Protein AF-A0A920JGI5-F1 (afdb_monomer)

Radius of gyration: 20.73 Å; Cα contacts (8 Å, |Δi|>4): 407; chains: 1; bounding box: 66×37×52 Å

pLDDT: mean 92.02, std 10.04, range [51.28, 98.88]

Mean predicted aligned error: 5.8 Å

Foldseek 3Di:
DVVVVVVVDPPPPFDKKKWKFAPDDPVRVVVVLVVLQDPQWDWDWDDDLRMIMIMIGCVSDDVVNVVVSVVVCCVVRVLTTQDRDPDDLLQSLLVLQVVLVFAEEEEEALLQCVLVVSNVVDPPSCSRDQYYHHQHDPVSLCVLLVDDPDDPQDPQVSQVSSQVSRCVVRVTQKYKYKDAALDPADPYPDDHQKMWMWMDRPPDIDIDIDGFDDHSVSSSSSSSSVNSSVSSSVSVVVD

Structure (mmCIF, N/CA/C/O backbone):
data_AF-A0A920JGI5-F1
#
_entry.id   AF-A0A920JGI5-F1
#
loop_
_atom_site.group_PDB
_atom_site.id
_atom_site.type_symbol
_atom_site.label_atom_id
_atom_site.label_alt_id
_atom_site.label_comp_id
_atom_site.label_asym_id
_atom_site.label_entity_id
_atom_site.label_seq_id
_atom_site.pdbx_PDB_ins_code
_atom_site.Cartn_x
_atom_site.Cartn_y
_atom_site.Cartn_z
_atom_site.occupancy
_atom_site.B_iso_or_equiv
_atom_site.auth_seq_id
_atom_site.auth_comp_id
_atom_site.auth_asym_id
_atom_site.auth_atom_id
_atom_site.pdbx_PDB_model_num
ATOM 1 N N . MET A 1 1 ? -41.591 -1.237 0.413 1.00 51.69 1 MET A N 1
ATOM 2 C CA . MET A 1 1 ? -41.032 -2.375 1.178 1.00 51.69 1 MET A CA 1
ATOM 3 C C . MET A 1 1 ? -40.331 -1.914 2.458 1.00 51.69 1 MET A C 1
ATOM 5 O O . MET A 1 1 ? -40.732 -2.358 3.521 1.00 51.69 1 MET A O 1
ATOM 9 N N . ILE A 1 2 ? -39.397 -0.952 2.394 1.00 53.19 2 ILE A N 1
ATOM 10 C CA . ILE A 1 2 ? -38.735 -0.359 3.582 1.00 53.19 2 ILE A CA 1
ATOM 11 C C . ILE A 1 2 ? -39.724 0.221 4.631 1.00 53.19 2 ILE A C 1
ATOM 13 O O . ILE A 1 2 ? -39.544 -0.065 5.810 1.00 53.19 2 ILE A O 1
ATOM 17 N N . PRO A 1 3 ? -40.824 0.914 4.257 1.00 55.66 3 PRO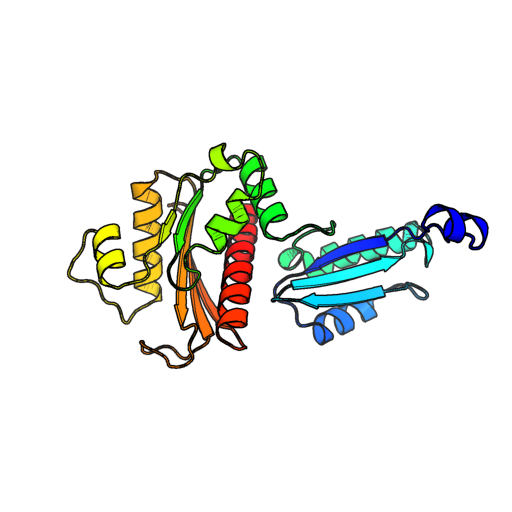 A N 1
ATOM 18 C CA . PRO A 1 3 ? -41.777 1.464 5.238 1.00 55.66 3 PRO A CA 1
ATOM 19 C C . PRO A 1 3 ? -42.663 0.425 5.951 1.00 55.66 3 PRO A C 1
ATOM 21 O O . PRO A 1 3 ? -43.319 0.746 6.936 1.00 55.66 3 PRO A O 1
ATOM 24 N N . PHE A 1 4 ? -42.739 -0.806 5.430 1.00 58.72 4 PHE A N 1
ATOM 25 C CA . PHE A 1 4 ? -43.550 -1.884 6.012 1.00 58.72 4 PHE A CA 1
ATOM 26 C C . PHE A 1 4 ? -42.793 -2.605 7.135 1.00 58.72 4 PHE A C 1
ATOM 28 O O . PHE A 1 4 ? -43.381 -2.968 8.147 1.00 58.72 4 PHE A O 1
ATOM 35 N N . LEU A 1 5 ? -41.472 -2.750 6.981 1.00 54.25 5 LEU A N 1
ATOM 36 C CA . LEU A 1 5 ? -40.604 -3.400 7.965 1.00 54.25 5 LEU A CA 1
ATOM 37 C C . LEU A 1 5 ? -40.384 -2.531 9.212 1.00 54.25 5 LEU A C 1
ATOM 39 O O . LEU A 1 5 ? -40.356 -3.062 10.314 1.00 54.25 5 LEU A O 1
ATOM 43 N N . SER A 1 6 ? -40.328 -1.203 9.067 1.00 56.09 6 SER A N 1
ATOM 44 C CA . SER A 1 6 ? -40.165 -0.271 10.196 1.00 56.09 6 SER A CA 1
ATOM 45 C C . SER A 1 6 ? -41.384 -0.172 11.119 1.00 56.09 6 SER A C 1
ATOM 47 O O . SER A 1 6 ? -41.271 0.372 12.209 1.00 56.09 6 SER A O 1
ATOM 49 N N . LYS A 1 7 ? -42.562 -0.634 10.676 1.00 51.78 7 LYS A N 1
ATOM 50 C CA . LYS A 1 7 ? -43.805 -0.607 11.468 1.00 51.78 7 LYS A CA 1
ATOM 51 C C . LYS A 1 7 ? -44.020 -1.861 12.316 1.00 51.78 7 LYS A C 1
ATOM 53 O O . LYS A 1 7 ? -44.797 -1.802 13.259 1.00 51.78 7 LYS A O 1
ATOM 58 N N . ASN A 1 8 ? -43.362 -2.967 11.964 1.00 55.31 8 ASN A N 1
ATOM 59 C CA . ASN A 1 8 ? -43.588 -4.284 12.567 1.00 55.31 8 ASN A CA 1
ATOM 60 C C . ASN A 1 8 ? -42.366 -4.827 13.326 1.00 55.31 8 ASN A C 1
ATOM 62 O O . ASN A 1 8 ? -42.456 -5.897 13.917 1.00 55.31 8 ASN A O 1
ATOM 66 N N . TYR A 1 9 ? -41.244 -4.107 13.305 1.00 56.69 9 TYR A N 1
ATOM 67 C CA . TYR A 1 9 ? -40.037 -4.428 14.058 1.00 56.69 9 TYR A CA 1
ATOM 68 C C . TYR A 1 9 ? -39.550 -3.159 14.758 1.00 56.69 9 TYR A C 1
ATOM 70 O O . TYR A 1 9 ? -39.259 -2.164 14.088 1.00 56.69 9 TYR A O 1
ATOM 78 N N . GLU A 1 10 ? -39.454 -3.190 16.090 1.00 51.72 10 GLU A N 1
ATOM 79 C CA . GLU A 1 10 ? -38.608 -2.242 16.814 1.00 51.72 10 GLU A CA 1
ATOM 80 C C . GLU A 1 10 ? -37.185 -2.476 16.321 1.00 51.72 10 GLU A C 1
ATOM 82 O O . GLU A 1 10 ? -36.592 -3.532 16.529 1.00 51.72 10 GLU A O 1
ATOM 87 N N . LYS A 1 11 ? -36.666 -1.521 15.554 1.00 51.28 11 LYS A N 1
ATOM 88 C CA . LYS A 1 11 ? -35.277 -1.558 15.136 1.00 51.28 11 LYS A CA 1
ATOM 89 C C . LYS A 1 11 ? -34.471 -1.246 16.393 1.00 51.28 11 LYS A C 1
ATOM 91 O O . LYS A 1 11 ? -34.392 -0.078 16.771 1.00 51.28 11 LYS A O 1
ATOM 96 N N . GLU A 1 12 ? -33.940 -2.271 17.058 1.00 57.19 12 GLU A N 1
ATOM 97 C CA . GLU A 1 12 ? -32.883 -2.069 18.049 1.00 57.19 12 GLU A CA 1
ATOM 98 C C . GLU A 1 12 ? -31.841 -1.159 17.400 1.00 57.19 12 GLU A C 1
ATOM 100 O O . GLU A 1 12 ? -31.383 -1.397 16.277 1.00 57.19 12 GLU A O 1
ATOM 105 N N . ASN A 1 13 ? -31.590 -0.021 18.038 1.00 60.22 13 ASN A N 1
ATOM 106 C CA . ASN A 1 13 ? -30.827 1.067 17.454 1.00 60.22 13 ASN A CA 1
ATOM 107 C C . ASN A 1 13 ? -29.332 0.736 17.591 1.00 60.22 13 ASN A C 1
ATOM 109 O O . ASN A 1 13 ? -28.637 1.354 18.385 1.00 60.22 13 ASN A O 1
ATOM 113 N N . THR A 1 14 ? -28.869 -0.302 16.888 1.00 66.81 14 THR A N 1
ATOM 114 C CA . THR A 1 14 ? -27.490 -0.818 16.938 1.00 66.81 14 THR A CA 1
ATOM 115 C C . THR A 1 14 ? -26.486 0.285 16.590 1.00 66.81 14 THR A C 1
ATOM 117 O O . THR A 1 14 ? -26.533 0.814 15.473 1.00 66.81 14 THR A O 1
ATOM 120 N N . ASP A 1 15 ? -25.591 0.613 17.527 1.00 84.94 15 ASP A N 1
ATOM 121 C CA . ASP A 1 15 ? -24.501 1.585 17.369 1.00 84.94 15 ASP A CA 1
ATOM 122 C C . ASP A 1 15 ? -23.202 0.818 17.094 1.00 84.94 15 ASP A C 1
ATOM 124 O O . ASP A 1 15 ? -22.496 0.392 18.006 1.00 84.94 15 ASP A O 1
ATOM 128 N N . TYR A 1 16 ? -22.915 0.563 15.816 1.00 91.62 16 TYR A N 1
ATOM 129 C CA . TYR A 1 16 ? -21.743 -0.219 15.430 1.00 91.62 16 TYR A CA 1
ATOM 130 C C . TYR A 1 16 ? -20.481 0.634 15.339 1.00 91.62 16 TYR A C 1
ATOM 132 O O . TYR A 1 16 ? -20.416 1.586 14.560 1.00 91.62 16 TYR A O 1
ATOM 140 N N . GLN A 1 17 ? -19.433 0.181 16.019 1.00 93.94 17 GLN A N 1
ATOM 141 C CA . GLN A 1 17 ? -18.072 0.675 15.858 1.00 93.94 17 GLN A CA 1
ATOM 142 C C . GLN A 1 17 ? -17.265 -0.268 14.967 1.00 93.94 17 GLN A C 1
ATOM 144 O O . GLN A 1 17 ? -17.415 -1.492 15.028 1.00 93.94 17 GLN A O 1
ATOM 149 N N . PHE A 1 18 ? -16.385 0.306 14.148 1.00 94.69 18 PHE A N 1
ATOM 150 C CA . PHE A 1 18 ? -15.479 -0.443 13.284 1.00 94.69 18 PHE A CA 1
ATOM 151 C C . PHE A 1 18 ? -14.024 -0.166 13.648 1.00 94.69 18 PHE A C 1
ATOM 153 O O . PHE A 1 18 ? -13.676 0.945 14.039 1.00 94.69 18 PHE A O 1
ATOM 160 N N . VAL A 1 19 ? -13.171 -1.173 13.485 1.00 95.06 19 VAL A N 1
ATOM 161 C CA . VAL A 1 19 ? -11.716 -1.011 13.471 1.00 95.06 19 VAL A CA 1
ATOM 162 C C . VAL A 1 19 ? -11.167 -1.842 12.321 1.00 95.06 19 VAL A C 1
ATOM 164 O O . VAL A 1 19 ? -11.481 -3.025 12.176 1.00 95.06 19 VAL A O 1
ATOM 167 N N . MET A 1 20 ? -10.392 -1.209 11.454 1.00 93.44 20 MET A N 1
ATOM 168 C CA . MET A 1 20 ? -9.785 -1.839 10.292 1.00 93.44 20 MET A CA 1
ATOM 169 C C . MET A 1 20 ? -8.317 -2.106 10.579 1.00 93.44 20 MET A C 1
ATOM 171 O O . MET A 1 20 ? -7.577 -1.177 10.890 1.00 93.44 20 MET A O 1
ATOM 175 N N . PHE A 1 21 ? -7.908 -3.358 10.418 1.00 91.94 21 PHE A N 1
ATOM 176 C CA . PHE A 1 21 ? -6.542 -3.819 10.619 1.00 91.94 21 PHE A CA 1
ATOM 177 C C . PHE A 1 21 ? -5.927 -4.261 9.299 1.00 91.94 21 PHE A C 1
ATOM 179 O O . PHE A 1 21 ? -6.610 -4.818 8.428 1.00 91.94 21 PHE A O 1
ATOM 186 N N . PHE A 1 22 ? -4.622 -4.065 9.180 1.00 85.31 22 PHE A N 1
ATOM 187 C CA . PHE A 1 22 ? -3.813 -4.621 8.107 1.00 85.31 22 PHE A CA 1
ATOM 188 C C . PHE A 1 22 ? -2.739 -5.554 8.687 1.00 85.31 22 PHE A C 1
ATOM 190 O O . PHE A 1 22 ? -2.423 -5.481 9.866 1.00 85.31 22 PHE A O 1
ATOM 197 N N . ASN A 1 23 ? -2.187 -6.453 7.866 1.00 73.56 23 ASN A N 1
ATOM 198 C CA . ASN A 1 23 ? -1.085 -7.359 8.235 1.00 73.56 23 ASN A CA 1
ATOM 199 C C . ASN A 1 23 ? -1.388 -8.371 9.361 1.00 73.56 23 ASN A C 1
ATOM 201 O O . ASN A 1 23 ? -0.476 -9.005 9.881 1.00 73.56 23 ASN A O 1
ATOM 205 N N . GLN A 1 24 ? -2.660 -8.561 9.707 1.00 76.75 24 GLN A N 1
ATOM 206 C CA . GLN A 1 24 ? -3.087 -9.490 10.748 1.00 76.75 24 GLN A CA 1
ATOM 207 C C . GLN A 1 24 ? -3.758 -10.729 10.148 1.00 76.75 24 GLN A C 1
ATOM 209 O O . GLN A 1 24 ? -4.468 -10.648 9.143 1.00 76.75 24 GLN A O 1
ATOM 214 N N . ALA A 1 25 ? -3.532 -11.888 10.768 1.00 82.69 25 ALA A N 1
ATOM 215 C CA . ALA A 1 25 ? -4.322 -13.089 10.513 1.00 82.69 25 ALA A CA 1
ATOM 216 C C . ALA A 1 25 ? -5.544 -13.079 11.434 1.00 82.69 25 ALA A C 1
ATOM 218 O O . ALA A 1 25 ? -5.412 -12.773 12.616 1.00 82.69 25 ALA A O 1
ATOM 219 N N . GLU A 1 26 ? -6.721 -13.439 10.916 1.00 85.00 26 GLU A N 1
ATOM 220 C CA . GLU A 1 26 ? -7.981 -13.337 11.667 1.00 85.00 26 GLU A CA 1
ATOM 221 C C . GLU A 1 26 ? -7.930 -14.102 12.990 1.00 85.00 26 GLU A C 1
ATOM 223 O O . GLU A 1 26 ? -8.277 -13.553 14.031 1.00 85.00 26 GLU A O 1
ATOM 228 N N . SER A 1 27 ? -7.410 -15.331 12.969 1.00 88.25 27 SER A N 1
ATOM 229 C CA . SER A 1 27 ? -7.264 -16.156 14.169 1.00 88.25 27 SER A CA 1
ATOM 230 C C . SER A 1 27 ? -6.336 -15.533 15.211 1.00 88.25 27 SER A C 1
ATOM 232 O O . SER A 1 27 ? -6.614 -15.619 16.403 1.00 88.25 27 SER A O 1
ATOM 234 N N . SER A 1 28 ? -5.238 -14.913 14.773 1.00 89.06 28 SER A N 1
ATOM 235 C CA . SER A 1 28 ? -4.270 -14.279 15.671 1.00 89.06 28 SER A CA 1
ATOM 236 C C . SER A 1 28 ? -4.844 -13.000 16.274 1.00 89.06 28 SER A C 1
ATOM 238 O O . SER A 1 28 ? -4.760 -12.806 17.482 1.00 89.06 28 SER A O 1
ATOM 240 N N . LEU A 1 29 ? -5.490 -12.171 15.448 1.00 92.31 29 LEU A N 1
ATOM 241 C CA . LEU A 1 29 ? -6.163 -10.954 15.895 1.00 92.31 29 LEU A CA 1
ATOM 242 C C . LEU A 1 29 ? -7.258 -11.273 16.917 1.00 92.31 29 LEU A C 1
ATOM 244 O O . LEU A 1 29 ? -7.307 -10.650 17.973 1.00 92.31 29 LEU A O 1
ATOM 248 N N . ALA A 1 30 ? -8.106 -12.262 16.623 1.00 92.94 30 ALA A N 1
ATOM 249 C CA . ALA A 1 30 ? -9.175 -12.676 17.524 1.00 92.94 30 ALA A CA 1
ATOM 250 C C . ALA A 1 30 ? -8.622 -13.172 18.867 1.00 92.94 30 ALA A C 1
ATOM 252 O O . ALA A 1 30 ? -9.080 -12.721 19.914 1.00 92.94 30 ALA A O 1
ATOM 253 N N . ALA A 1 31 ? -7.587 -14.020 18.843 1.00 93.31 31 ALA A N 1
ATOM 254 C CA . ALA A 1 31 ? -6.964 -14.544 20.056 1.00 93.31 31 ALA A CA 1
ATOM 255 C C . ALA A 1 31 ? -6.346 -13.448 20.941 1.00 93.31 31 ALA A C 1
ATOM 257 O O . ALA A 1 31 ? -6.405 -13.545 22.166 1.00 93.31 31 ALA A O 1
ATOM 258 N N . GLU A 1 32 ? -5.751 -12.411 20.346 1.00 94.69 32 GLU A N 1
ATOM 259 C CA . GLU A 1 32 ? -5.216 -11.274 21.100 1.00 94.69 32 GLU A CA 1
ATOM 260 C C . GLU A 1 32 ? -6.329 -10.392 21.676 1.00 94.69 32 GLU A C 1
ATOM 262 O O . GLU A 1 32 ? -6.268 -10.007 22.843 1.00 94.69 32 GLU A O 1
ATOM 267 N N . ILE A 1 33 ? -7.380 -10.124 20.898 1.00 95.12 33 ILE A N 1
ATOM 268 C CA . ILE A 1 33 ? -8.518 -9.309 21.339 1.00 95.12 33 ILE A CA 1
ATOM 269 C C . ILE A 1 33 ? -9.306 -9.986 22.461 1.00 95.12 33 ILE A C 1
ATOM 271 O O . ILE A 1 33 ? -9.710 -9.320 23.417 1.00 95.12 33 ILE A O 1
ATOM 275 N N . ASP A 1 34 ? -9.466 -11.307 22.410 1.00 94.75 34 ASP A N 1
ATOM 276 C CA . ASP A 1 34 ? -10.166 -12.077 23.442 1.00 94.75 34 ASP A CA 1
ATOM 277 C C . ASP A 1 34 ? -9.518 -11.947 24.833 1.00 94.75 34 ASP A C 1
ATOM 279 O O . ASP A 1 34 ? -10.201 -12.113 25.843 1.00 94.75 34 ASP A O 1
ATOM 283 N N . LYS A 1 35 ? -8.232 -11.573 24.925 1.00 95.69 35 LYS A N 1
ATOM 284 C CA . LYS A 1 35 ? -7.546 -11.349 26.214 1.00 95.69 35 LYS A CA 1
ATOM 285 C C . LYS A 1 35 ? -8.091 -10.154 26.992 1.00 95.69 35 LYS A C 1
ATOM 287 O O . LYS A 1 35 ? -7.910 -10.087 28.208 1.00 95.69 35 LYS A O 1
ATOM 292 N N . PHE A 1 36 ? -8.691 -9.183 26.309 1.00 95.31 36 PHE A N 1
ATOM 293 C CA . PHE A 1 36 ? -9.137 -7.935 26.929 1.00 95.31 36 PHE A CA 1
ATOM 294 C C . PHE A 1 36 ? -10.532 -7.477 26.493 1.00 95.31 36 PHE A C 1
ATOM 296 O O . PHE A 1 36 ? -10.997 -6.435 26.968 1.00 95.31 36 PHE A O 1
ATOM 303 N N . LYS A 1 37 ? -11.201 -8.244 25.628 1.00 94.62 37 LYS A N 1
ATOM 304 C CA . LYS A 1 37 ? -12.594 -8.041 25.240 1.00 94.62 37 LYS A CA 1
ATOM 305 C C . LYS A 1 37 ? -13.513 -8.073 26.477 1.00 94.62 37 LYS A C 1
ATOM 307 O O . LYS A 1 37 ? -13.449 -9.030 27.249 1.00 94.62 37 LYS A O 1
ATOM 312 N N . PRO A 1 38 ? -14.389 -7.069 26.670 1.00 94.75 38 PRO A N 1
ATOM 313 C CA . PRO A 1 38 ? -15.360 -7.090 27.756 1.00 94.75 38 PRO A CA 1
ATOM 314 C C . PRO A 1 38 ? -16.405 -8.199 27.566 1.00 94.75 38 PRO A C 1
ATOM 316 O O . PRO A 1 38 ? -16.822 -8.514 26.448 1.00 94.75 38 PRO A O 1
ATOM 319 N N . GLU A 1 39 ? -16.837 -8.793 28.680 1.00 93.81 39 GLU A N 1
ATOM 320 C CA . GLU A 1 39 ? -17.897 -9.802 28.689 1.00 93.81 39 GLU A CA 1
ATOM 321 C C . GLU A 1 39 ? -19.208 -9.200 28.159 1.00 93.81 39 GLU A C 1
ATOM 323 O O . GLU A 1 39 ? -19.561 -8.072 28.494 1.00 93.81 39 GLU A O 1
ATOM 328 N N . GLY A 1 40 ? -19.910 -9.943 27.300 1.00 91.31 40 GLY A N 1
ATOM 329 C CA . GLY A 1 40 ? -21.142 -9.479 26.655 1.00 91.31 40 GLY A CA 1
ATOM 330 C C . GLY A 1 40 ? -20.946 -8.686 25.357 1.00 91.31 40 GLY A C 1
ATOM 331 O O . GLY A 1 40 ? -21.920 -8.520 24.630 1.00 91.31 40 GLY A O 1
ATOM 332 N N . LEU A 1 41 ? -19.717 -8.275 25.007 1.00 93.44 41 LEU A N 1
ATOM 333 C CA . LEU A 1 41 ? -19.477 -7.520 23.772 1.00 93.44 41 LEU A CA 1
ATOM 334 C C . LEU A 1 41 ? -19.730 -8.367 22.518 1.00 93.44 41 LEU A C 1
ATOM 336 O O . LEU A 1 41 ? -19.016 -9.347 22.277 1.00 93.44 41 LEU A O 1
ATOM 340 N N . ASP A 1 42 ? -20.680 -7.960 21.679 1.00 92.69 42 ASP A N 1
ATOM 341 C CA . ASP A 1 42 ? -20.917 -8.595 20.378 1.00 92.69 42 ASP A CA 1
ATOM 342 C C . ASP A 1 42 ? -19.897 -8.094 19.347 1.00 92.69 42 ASP A C 1
ATOM 344 O O . ASP A 1 42 ? -19.801 -6.893 19.091 1.00 92.69 42 ASP A O 1
ATOM 348 N N . ILE A 1 43 ? -19.119 -9.013 18.769 1.00 94.31 43 ILE A N 1
ATOM 349 C CA . ILE A 1 43 ? -18.004 -8.724 17.859 1.00 94.31 43 ILE A CA 1
ATOM 350 C C . ILE A 1 43 ? -18.048 -9.646 16.641 1.00 94.31 43 ILE A C 1
ATOM 352 O O . ILE A 1 43 ? -18.322 -10.840 16.748 1.00 94.31 43 ILE A O 1
ATOM 356 N N . ALA A 1 44 ? -17.709 -9.101 15.477 1.00 93.69 44 ALA A N 1
ATOM 357 C CA . ALA A 1 44 ? -17.545 -9.849 14.242 1.00 93.69 44 ALA A CA 1
ATOM 358 C C . ALA A 1 44 ? -16.261 -9.433 13.521 1.00 93.69 44 ALA A C 1
ATOM 360 O O . ALA A 1 44 ? -15.928 -8.246 13.456 1.00 93.69 44 ALA A O 1
ATOM 361 N N . TYR A 1 45 ? -15.589 -10.412 12.919 1.00 94.00 45 TYR A N 1
ATOM 362 C CA . TYR A 1 45 ? -14.418 -10.212 12.074 1.00 94.00 45 TYR A CA 1
ATOM 363 C C . TYR A 1 45 ? -14.788 -10.479 10.619 1.00 94.00 45 TYR A C 1
ATOM 365 O O . TYR A 1 45 ? -15.424 -11.480 10.295 1.00 94.00 45 TYR A O 1
ATOM 373 N N . LEU A 1 46 ? -14.414 -9.561 9.733 1.00 90.69 46 LEU A N 1
ATOM 374 C CA . LEU A 1 46 ? -14.603 -9.702 8.295 1.00 90.69 46 LEU A CA 1
ATOM 375 C C . LEU A 1 46 ? -13.252 -9.553 7.601 1.00 90.69 46 LEU A C 1
ATOM 377 O O . LEU A 1 46 ? -12.799 -8.434 7.341 1.00 90.69 46 LEU A O 1
ATOM 381 N N . ALA A 1 47 ? -12.614 -10.682 7.301 1.00 87.62 47 ALA A N 1
ATOM 382 C CA . ALA A 1 47 ? -11.394 -10.718 6.511 1.00 87.62 47 ALA A CA 1
ATOM 383 C C . ALA A 1 47 ? -11.713 -10.618 5.013 1.00 87.62 47 ALA A C 1
ATOM 385 O O . ALA A 1 47 ? -12.505 -11.380 4.458 1.00 87.62 47 ALA A O 1
ATOM 386 N N . SER A 1 48 ? -11.077 -9.673 4.330 1.00 83.88 48 SER A N 1
ATOM 387 C CA . SER A 1 48 ? -11.193 -9.525 2.885 1.00 83.88 48 SER A CA 1
ATOM 388 C C . SER A 1 48 ? -9.940 -8.869 2.328 1.00 83.88 48 SER A C 1
ATOM 390 O O . SER A 1 48 ? -9.578 -7.766 2.730 1.00 83.88 48 SER A O 1
ATOM 392 N N . LYS A 1 49 ? -9.320 -9.513 1.331 1.00 78.75 49 LYS A N 1
ATOM 393 C CA . LYS A 1 49 ? -8.297 -8.895 0.465 1.00 78.75 49 LYS A CA 1
ATOM 394 C C . LYS A 1 49 ? -7.098 -8.312 1.235 1.00 78.75 49 LYS A C 1
ATOM 396 O O . LYS A 1 49 ? -6.557 -7.277 0.859 1.00 78.75 49 LYS A O 1
ATOM 401 N N . GLY A 1 50 ? -6.689 -8.983 2.314 1.00 79.81 50 GLY A N 1
ATOM 402 C CA . GLY A 1 50 ? -5.562 -8.571 3.163 1.00 79.81 50 GLY A CA 1
ATOM 403 C C . GLY A 1 50 ? -5.909 -7.580 4.280 1.00 79.81 50 GLY A C 1
ATOM 404 O O . GLY A 1 50 ? -5.012 -7.155 4.996 1.00 79.81 50 GLY A O 1
ATOM 405 N N . ILE A 1 51 ? -7.187 -7.230 4.444 1.00 86.56 51 ILE A N 1
ATOM 406 C CA . ILE A 1 51 ? -7.683 -6.340 5.501 1.00 86.56 51 ILE A CA 1
ATOM 407 C C . ILE A 1 51 ? -8.635 -7.134 6.388 1.00 86.56 51 ILE A C 1
ATOM 409 O O . ILE A 1 51 ? -9.463 -7.894 5.876 1.00 86.56 51 ILE A O 1
ATOM 413 N N . ILE A 1 52 ? -8.566 -6.921 7.698 1.00 91.94 52 ILE A N 1
ATOM 414 C CA . ILE A 1 52 ? -9.566 -7.431 8.635 1.00 91.94 52 ILE A CA 1
ATOM 415 C C . ILE A 1 52 ? -10.370 -6.258 9.165 1.00 91.94 52 ILE A C 1
ATOM 417 O O . ILE A 1 52 ? -9.817 -5.301 9.700 1.00 91.94 52 ILE A O 1
ATOM 421 N N . LYS A 1 53 ? -11.690 -6.332 9.020 1.00 93.12 53 LYS A N 1
ATOM 422 C CA . LYS A 1 53 ? -12.611 -5.370 9.620 1.00 93.12 53 LYS A CA 1
ATOM 423 C C . LYS A 1 53 ? -13.240 -5.994 10.849 1.00 93.12 53 LYS A C 1
ATOM 425 O O . LYS A 1 53 ? -14.033 -6.926 10.729 1.00 93.12 53 LYS A O 1
ATOM 430 N N . LEU A 1 54 ? -12.885 -5.468 12.007 1.00 95.06 54 LEU A N 1
ATOM 431 C CA . LEU A 1 54 ? -13.568 -5.732 13.257 1.00 95.06 54 LEU A CA 1
ATOM 432 C C . LEU A 1 54 ? -14.782 -4.813 13.335 1.00 95.06 54 LEU A C 1
ATOM 434 O O . LEU A 1 54 ? -14.667 -3.607 13.112 1.00 95.06 54 LEU A O 1
ATOM 438 N N . ARG A 1 55 ? -15.940 -5.382 13.647 1.00 95.00 55 ARG A N 1
ATOM 439 C CA . ARG A 1 55 ? -17.160 -4.647 13.980 1.00 95.00 55 ARG A CA 1
ATOM 440 C C . ARG A 1 55 ? -17.627 -5.085 15.358 1.00 95.00 55 ARG A C 1
ATOM 442 O O . ARG A 1 55 ? -17.736 -6.288 15.574 1.00 95.00 55 ARG A O 1
ATOM 449 N N . PHE A 1 56 ? -17.976 -4.148 16.230 1.00 94.12 56 PHE A N 1
ATOM 450 C CA . PHE A 1 56 ? -18.651 -4.466 17.488 1.00 94.12 56 PHE A CA 1
ATOM 451 C C . PHE A 1 56 ? -19.844 -3.545 17.745 1.00 94.12 56 PHE A C 1
ATOM 453 O O . PHE A 1 56 ? -19.870 -2.418 17.247 1.00 94.12 56 PHE A O 1
ATOM 460 N N . ASP A 1 57 ? -20.851 -4.040 18.467 1.00 93.75 57 ASP A N 1
ATOM 461 C CA . ASP A 1 57 ? -22.012 -3.241 18.882 1.00 93.75 57 ASP A CA 1
ATOM 462 C C . ASP A 1 57 ? -21.710 -2.531 20.202 1.00 93.75 57 ASP A C 1
ATOM 464 O O . ASP A 1 57 ? -21.557 -3.177 21.241 1.00 93.75 57 ASP A O 1
ATOM 468 N N . LYS A 1 58 ? -21.644 -1.200 20.188 1.00 90.81 58 LYS A N 1
ATOM 469 C CA . LYS A 1 58 ? -21.391 -0.408 21.394 1.00 90.81 58 LYS A CA 1
ATOM 470 C C . LYS A 1 58 ? -22.507 -0.541 22.427 1.00 90.81 58 LYS A C 1
ATOM 472 O O . LYS A 1 58 ? -22.227 -0.395 23.609 1.00 90.81 58 LYS A O 1
ATOM 477 N N . ASN A 1 59 ? -23.733 -0.873 22.015 1.00 90.19 59 ASN A N 1
ATOM 478 C CA . ASN A 1 59 ? -24.855 -1.065 22.939 1.00 90.19 59 ASN A CA 1
ATOM 479 C C . ASN A 1 59 ? -24.800 -2.402 23.693 1.00 90.19 59 ASN A C 1
ATOM 481 O O . ASN A 1 59 ? -25.572 -2.602 24.629 1.00 90.19 59 ASN A O 1
ATOM 485 N N . SER A 1 60 ? -23.923 -3.327 23.284 1.00 91.31 60 SER A N 1
ATOM 486 C CA . SER A 1 60 ? -23.785 -4.631 23.947 1.00 91.31 60 SER A CA 1
ATOM 487 C C . SER A 1 60 ? -23.067 -4.550 25.302 1.00 91.31 60 SER A C 1
ATOM 489 O O . SER A 1 60 ? -23.110 -5.498 26.084 1.00 91.31 60 SER A O 1
ATOM 491 N N . VAL A 1 61 ? -22.441 -3.408 25.603 1.00 92.75 61 VAL A N 1
ATOM 492 C CA . VAL A 1 61 ? -21.721 -3.115 26.852 1.00 92.75 61 VAL A CA 1
ATOM 493 C C . VAL A 1 61 ? -21.974 -1.665 27.286 1.00 92.75 61 VAL A C 1
ATOM 495 O O . VAL A 1 61 ? -22.639 -0.906 26.584 1.00 92.75 61 VAL A O 1
ATOM 498 N N . SER A 1 62 ? -21.469 -1.250 28.454 1.00 93.31 62 SER A N 1
ATOM 499 C CA . SER A 1 62 ? -21.529 0.167 28.841 1.00 93.31 62 SER A CA 1
ATOM 500 C C . SER A 1 62 ? -20.596 1.035 27.980 1.00 93.31 62 SER A C 1
ATOM 502 O O . SER A 1 62 ? -19.589 0.551 27.458 1.00 93.31 62 SER A O 1
ATOM 504 N N . ASN A 1 63 ? -20.882 2.339 27.877 1.00 91.31 63 ASN A N 1
ATOM 505 C CA . ASN A 1 63 ? -20.018 3.282 27.150 1.00 91.31 63 ASN A CA 1
ATOM 506 C C . ASN A 1 63 ? -18.572 3.259 27.669 1.00 91.31 63 ASN A C 1
ATOM 508 O O . ASN A 1 63 ? -17.645 3.152 26.874 1.00 91.31 63 ASN A O 1
ATOM 512 N N . ASP A 1 64 ? -18.384 3.246 28.993 1.00 93.81 64 ASP A N 1
ATOM 513 C CA . ASP A 1 64 ? -17.052 3.179 29.605 1.00 93.81 64 ASP A CA 1
ATOM 514 C C . ASP A 1 64 ? -16.299 1.903 29.188 1.00 93.81 64 ASP A C 1
ATOM 516 O O . ASP A 1 64 ? -15.108 1.947 28.886 1.00 93.81 64 ASP A O 1
ATOM 520 N N . GLN A 1 65 ? -16.988 0.755 29.119 1.00 94.56 65 GLN A N 1
ATOM 521 C CA . GLN A 1 65 ? -16.388 -0.504 28.662 1.00 94.56 65 GLN A CA 1
ATOM 522 C C . GLN A 1 65 ? -16.017 -0.458 27.176 1.00 94.56 65 GLN A C 1
ATOM 524 O O . GLN A 1 65 ? -14.952 -0.953 26.803 1.00 94.56 65 GLN A O 1
ATOM 529 N N . SER A 1 66 ? -16.869 0.139 26.339 1.00 93.25 66 SER A N 1
ATOM 530 C CA . SER A 1 66 ? -16.593 0.357 24.914 1.00 93.25 66 SER A CA 1
ATOM 531 C C . SER A 1 66 ? -15.358 1.244 24.712 1.00 93.25 66 SER A C 1
ATOM 533 O O . SER A 1 66 ? -14.471 0.899 23.930 1.00 93.25 66 SER A O 1
ATOM 535 N N . ASP A 1 67 ? -15.267 2.358 25.436 1.00 93.69 67 ASP A N 1
ATOM 536 C CA . ASP A 1 67 ? -14.164 3.313 25.303 1.00 93.69 67 ASP A CA 1
ATOM 537 C C . ASP A 1 67 ? -12.842 2.711 25.799 1.00 93.69 67 ASP A C 1
ATOM 539 O O . ASP A 1 67 ? -11.820 2.799 25.114 1.00 93.69 67 ASP A O 1
ATOM 543 N N . MET A 1 68 ? -12.866 1.993 26.928 1.00 95.31 68 MET A N 1
ATOM 544 C CA . MET A 1 68 ? -11.704 1.237 27.413 1.00 95.31 68 MET A CA 1
ATOM 545 C C . MET A 1 68 ? -11.263 0.150 26.427 1.00 95.31 68 MET A C 1
ATOM 547 O O . MET A 1 68 ? -10.067 -0.107 26.281 1.00 95.31 68 MET A O 1
ATOM 551 N N . PHE A 1 69 ? -12.208 -0.511 25.755 1.00 96.06 69 PHE A N 1
ATOM 552 C CA . PHE A 1 69 ? -11.896 -1.525 24.751 1.00 96.06 69 PHE A CA 1
ATOM 553 C C . PHE A 1 69 ? -11.205 -0.913 23.527 1.00 96.06 69 PHE A C 1
ATOM 555 O O . PHE A 1 69 ? -10.182 -1.434 23.083 1.00 96.06 69 PHE A O 1
ATOM 562 N N . LEU A 1 70 ? -11.701 0.225 23.033 1.00 95.06 70 LEU A N 1
ATOM 563 C CA . LEU A 1 70 ? -11.064 0.972 21.945 1.00 95.06 70 LEU A CA 1
ATOM 564 C C . LEU A 1 70 ? -9.667 1.460 22.315 1.00 95.06 70 LEU A C 1
ATOM 566 O O . LEU A 1 70 ? -8.751 1.335 21.503 1.00 95.06 70 LEU A O 1
ATOM 570 N N . GLN A 1 71 ? -9.489 1.963 23.537 1.00 95.06 71 GLN A N 1
ATOM 571 C CA . GLN A 1 71 ? -8.180 2.383 24.025 1.00 95.06 71 GLN A CA 1
ATOM 572 C C . GLN A 1 71 ? -7.181 1.217 23.997 1.00 95.06 71 GLN A C 1
ATOM 574 O O . GLN A 1 71 ? -6.101 1.351 23.429 1.00 95.06 71 GLN A O 1
ATOM 579 N N . LYS A 1 72 ? -7.562 0.048 24.528 1.00 96.44 72 LYS A N 1
ATOM 580 C CA . LYS A 1 72 ? -6.699 -1.143 24.514 1.00 96.44 72 LYS A CA 1
ATOM 581 C C . LYS A 1 72 ? -6.404 -1.654 23.109 1.00 96.44 72 LYS A C 1
ATOM 583 O O . LYS A 1 72 ? -5.289 -2.104 22.861 1.00 96.44 72 LYS A O 1
ATOM 588 N N . ILE A 1 73 ? -7.373 -1.587 22.190 1.00 95.38 73 ILE A N 1
ATOM 589 C CA . ILE A 1 73 ? -7.128 -1.878 20.771 1.00 95.38 73 ILE A CA 1
ATOM 590 C C . ILE A 1 73 ? -6.042 -0.943 20.233 1.00 95.38 73 ILE A C 1
ATOM 592 O O . ILE A 1 73 ? -5.084 -1.426 19.633 1.00 95.38 73 ILE A O 1
ATOM 596 N N . GLY A 1 74 ? -6.178 0.364 20.473 1.00 93.25 74 GLY A N 1
ATOM 597 C CA . GLY A 1 74 ? -5.207 1.370 20.054 1.00 93.25 74 GLY A CA 1
ATOM 598 C C . GLY A 1 74 ? -3.809 1.099 20.603 1.00 93.25 74 GLY A C 1
ATOM 599 O O . GLY A 1 74 ? -2.858 1.112 19.838 1.00 93.25 74 GLY A O 1
ATOM 600 N N . GLU A 1 75 ? -3.697 0.775 21.891 1.00 93.50 75 GLU A N 1
ATOM 601 C CA . GLU A 1 75 ? -2.423 0.460 22.554 1.00 93.50 75 GLU A CA 1
ATOM 602 C C . GLU A 1 75 ? -1.795 -0.855 22.059 1.00 93.50 75 GLU A C 1
ATOM 604 O O . GLU A 1 75 ? -0.576 -0.966 21.961 1.00 93.50 75 GLU A O 1
ATOM 609 N N . THR A 1 76 ? -2.613 -1.867 21.752 1.00 93.62 76 THR A N 1
ATOM 610 C CA . THR A 1 76 ? -2.126 -3.211 21.386 1.00 93.62 76 THR A CA 1
ATOM 611 C C . THR A 1 76 ? -1.750 -3.313 19.909 1.00 93.62 76 THR A C 1
ATOM 613 O O . THR A 1 76 ? -0.832 -4.048 19.554 1.00 93.62 76 THR A O 1
ATOM 616 N N . PHE A 1 77 ? -2.466 -2.596 19.041 1.00 91.94 77 PHE A N 1
ATOM 617 C CA . PHE A 1 77 ? -2.375 -2.734 17.585 1.00 91.94 77 PHE A CA 1
ATOM 618 C C . PHE A 1 77 ? -2.093 -1.406 16.881 1.00 91.94 77 PHE A C 1
ATOM 620 O O . PHE A 1 77 ? -2.443 -1.260 15.711 1.00 91.94 77 PHE A O 1
ATOM 627 N N . GLU A 1 78 ? -1.490 -0.432 17.568 1.00 86.50 78 GLU A N 1
ATOM 628 C CA . GLU A 1 78 ? -1.224 0.918 17.042 1.00 86.50 78 GLU A CA 1
ATOM 629 C C . GLU A 1 78 ? -0.660 0.883 15.613 1.00 86.50 78 GLU A C 1
ATOM 631 O O . GLU A 1 78 ? -1.157 1.545 14.699 1.00 86.50 78 GLU A O 1
ATOM 636 N N . ASP A 1 79 ? 0.324 0.009 15.417 1.00 84.75 79 ASP A N 1
ATOM 637 C CA . ASP A 1 79 ? 1.052 -0.192 14.172 1.00 84.75 79 ASP A CA 1
ATOM 638 C C . ASP A 1 79 ? 0.257 -0.869 13.050 1.00 84.75 79 ASP A C 1
ATOM 640 O O . ASP A 1 79 ? 0.670 -0.792 11.889 1.00 84.75 79 ASP A O 1
ATOM 644 N N . ASP A 1 80 ? -0.848 -1.536 13.378 1.00 88.75 80 ASP A N 1
ATOM 645 C CA . ASP A 1 80 ? -1.651 -2.358 12.470 1.00 88.75 80 ASP A CA 1
ATOM 646 C C . ASP A 1 80 ? -3.032 -1.753 12.183 1.00 88.75 80 ASP A C 1
ATOM 648 O O . ASP A 1 80 ? -3.745 -2.228 11.292 1.00 88.75 80 ASP A O 1
ATOM 652 N N . ILE A 1 81 ? -3.411 -0.684 12.894 1.00 91.19 81 ILE A N 1
ATOM 653 C CA . ILE A 1 81 ? -4.689 0.004 12.703 1.00 91.19 81 ILE A CA 1
ATOM 654 C C . ILE A 1 81 ? -4.625 0.941 11.495 1.00 91.19 81 ILE A C 1
ATOM 656 O O . ILE A 1 81 ? -3.887 1.931 11.423 1.00 91.19 81 ILE A O 1
ATOM 660 N N . LEU A 1 82 ? -5.502 0.650 10.542 1.00 88.88 82 LEU A N 1
ATOM 661 C CA . LEU A 1 82 ? -5.723 1.443 9.346 1.00 88.88 82 LEU A CA 1
ATOM 662 C C . LEU A 1 82 ? -6.731 2.571 9.588 1.00 88.88 82 LEU A C 1
ATOM 664 O O . LEU A 1 82 ? -6.487 3.707 9.183 1.00 88.88 82 LEU A O 1
ATOM 668 N N . SER A 1 83 ? -7.872 2.265 10.205 1.00 90.88 83 SER A N 1
ATOM 669 C CA . SER A 1 83 ? -8.957 3.226 10.421 1.00 90.88 83 SER A CA 1
ATOM 670 C C . SER A 1 83 ? -9.911 2.760 11.518 1.00 90.88 83 SER A C 1
ATOM 672 O O . SER A 1 83 ? -10.132 1.561 11.678 1.00 90.88 83 SER A O 1
ATOM 674 N N . TYR A 1 84 ? -10.523 3.712 12.219 1.00 91.88 84 TYR A N 1
ATOM 675 C CA . TYR A 1 84 ? -11.662 3.485 13.119 1.00 91.88 84 TYR A CA 1
ATOM 676 C C . TYR A 1 84 ? -13.015 3.681 12.410 1.00 91.88 84 TYR A C 1
ATOM 678 O O . TYR A 1 84 ? -14.073 3.654 13.033 1.00 91.88 84 TYR A O 1
ATOM 686 N N . GLU A 1 85 ? -13.005 3.889 11.095 1.00 89.88 85 GLU A N 1
ATOM 687 C CA . GLU A 1 85 ? -14.203 4.035 10.276 1.00 89.88 85 GLU A CA 1
ATOM 688 C C . GLU A 1 85 ? -14.306 2.885 9.272 1.00 89.88 85 GLU A C 1
ATOM 690 O O . GLU A 1 85 ? -13.306 2.321 8.833 1.00 89.88 85 GLU A O 1
ATOM 695 N N . ASN A 1 86 ? -15.526 2.545 8.847 1.00 89.88 86 ASN A N 1
ATOM 696 C CA . ASN A 1 86 ? -15.749 1.556 7.788 1.00 89.88 86 ASN A CA 1
ATOM 697 C C . ASN A 1 86 ? -15.607 2.200 6.401 1.00 89.88 86 ASN A C 1
ATOM 699 O O . ASN A 1 86 ? -16.584 2.336 5.659 1.00 89.88 86 ASN A O 1
ATOM 703 N N . ILE A 1 87 ? -14.387 2.608 6.064 1.00 89.75 87 ILE A N 1
ATOM 704 C CA . ILE A 1 87 ? -14.051 3.245 4.788 1.00 89.75 87 ILE A CA 1
ATOM 705 C C . ILE A 1 87 ? -13.042 2.410 3.998 1.00 89.75 87 ILE A C 1
ATOM 707 O O . ILE A 1 87 ? -12.341 1.559 4.531 1.00 89.75 87 ILE A O 1
ATOM 711 N N . ALA A 1 88 ? -12.992 2.607 2.683 1.00 87.69 88 ALA A N 1
ATOM 712 C CA . ALA A 1 88 ? -12.062 1.870 1.832 1.00 87.69 88 ALA A CA 1
ATOM 713 C C . ALA A 1 88 ? -10.603 2.312 2.077 1.00 87.69 88 ALA A C 1
ATOM 715 O O . ALA A 1 88 ? -10.364 3.465 2.440 1.00 87.69 88 ALA A O 1
ATOM 716 N N . VAL A 1 89 ? -9.619 1.432 1.850 1.00 88.31 89 VAL A N 1
ATOM 717 C CA . VAL A 1 89 ? -8.190 1.755 2.074 1.00 88.31 89 VAL A CA 1
ATOM 718 C C . VAL A 1 89 ? -7.752 2.934 1.219 1.00 88.31 89 VAL A C 1
ATOM 720 O O . VAL A 1 89 ? -7.064 3.828 1.710 1.00 88.31 89 VAL A O 1
ATOM 723 N N . GLU A 1 90 ? -8.224 2.997 -0.028 1.00 90.12 90 GLU A N 1
ATOM 724 C CA . GLU A 1 90 ? -7.930 4.119 -0.913 1.00 90.12 90 GLU A CA 1
ATOM 725 C C . GLU A 1 90 ? -8.456 5.447 -0.356 1.00 90.12 90 GLU A C 1
ATOM 727 O O . GLU A 1 90 ? -7.877 6.498 -0.628 1.00 90.12 90 GLU A O 1
ATOM 732 N N . LYS A 1 91 ? -9.529 5.414 0.446 1.00 92.75 91 LYS A N 1
ATOM 733 C CA . LYS A 1 91 ? -10.100 6.597 1.093 1.00 92.75 91 LYS A CA 1
ATOM 734 C C . LYS A 1 91 ? -9.256 7.046 2.279 1.00 92.75 91 LYS A C 1
ATOM 736 O O . LYS A 1 91 ? -9.011 8.241 2.417 1.00 92.75 91 LYS A O 1
ATOM 741 N N . VAL A 1 92 ? -8.769 6.096 3.079 1.00 93.06 92 VAL A N 1
ATOM 742 C CA . VAL A 1 92 ? -7.816 6.361 4.170 1.00 93.06 92 VAL A CA 1
ATOM 743 C C . VAL A 1 92 ? -6.550 7.010 3.613 1.00 93.06 92 VAL A C 1
ATOM 745 O O . VAL A 1 92 ? -6.168 8.091 4.056 1.00 93.06 92 VAL A O 1
ATOM 748 N N . LEU A 1 93 ? -5.943 6.396 2.592 1.00 95.19 93 LEU A N 1
ATOM 749 C CA . LEU A 1 93 ? -4.738 6.920 1.950 1.00 95.19 93 LEU A CA 1
ATOM 750 C C . LEU A 1 93 ? -4.985 8.303 1.328 1.00 95.19 93 LEU A C 1
ATOM 752 O O . LEU A 1 93 ? -4.194 9.220 1.534 1.00 95.19 93 LEU A O 1
ATOM 756 N N . GLY A 1 94 ? -6.091 8.482 0.599 1.00 96.00 94 GLY A N 1
ATOM 757 C CA . GLY A 1 94 ? -6.426 9.758 -0.036 1.00 96.00 94 GLY A CA 1
ATOM 758 C C . GLY A 1 94 ? -6.637 10.902 0.962 1.00 96.00 94 GLY A C 1
ATOM 759 O O . GLY A 1 94 ? -6.190 12.025 0.705 1.00 96.00 94 GLY A O 1
ATOM 760 N N . ASN A 1 95 ? -7.273 10.628 2.105 1.00 94.38 95 ASN A N 1
ATOM 761 C CA . ASN A 1 95 ? -7.419 11.602 3.188 1.00 94.38 95 ASN A CA 1
ATOM 762 C C . ASN A 1 95 ? -6.048 11.956 3.787 1.00 94.38 95 ASN A C 1
ATOM 764 O O . ASN A 1 95 ? -5.705 13.134 3.835 1.00 94.38 95 ASN A O 1
ATOM 768 N N . LEU A 1 96 ? -5.227 10.954 4.122 1.00 94.81 96 LEU A N 1
ATOM 769 C CA . LEU A 1 96 ? -3.896 11.159 4.705 1.00 94.81 96 LEU A CA 1
ATOM 770 C C . LEU A 1 96 ? -2.969 11.975 3.791 1.00 94.81 96 LEU A C 1
ATOM 772 O O . LEU A 1 96 ? -2.284 12.894 4.243 1.00 94.81 96 LEU A O 1
ATOM 776 N N . ILE A 1 97 ? -2.969 11.685 2.488 1.00 96.44 97 ILE A N 1
ATOM 777 C CA . ILE A 1 97 ? -2.222 12.466 1.491 1.00 96.44 97 ILE A CA 1
ATOM 778 C C . ILE A 1 97 ? -2.713 13.922 1.475 1.00 96.44 97 ILE A C 1
ATOM 780 O O . ILE A 1 97 ? -1.914 14.857 1.449 1.00 96.44 97 ILE A O 1
ATOM 784 N N . SER A 1 98 ? -4.031 14.125 1.517 1.00 94.75 98 SER A N 1
ATOM 785 C CA . SER A 1 98 ? -4.617 15.468 1.464 1.00 94.75 98 SER A CA 1
ATOM 786 C C . SER A 1 98 ? -4.315 16.290 2.719 1.00 94.75 98 SER A C 1
ATOM 788 O O . SER A 1 98 ? -4.035 17.485 2.622 1.00 94.75 98 SER A O 1
ATOM 790 N N . GLU A 1 99 ? -4.349 15.653 3.887 1.00 94.88 99 GLU A N 1
ATOM 791 C CA . GLU A 1 99 ? -4.060 16.264 5.188 1.00 94.88 99 GLU A CA 1
ATOM 792 C C . GLU A 1 99 ? -2.576 16.611 5.341 1.00 94.88 99 GLU A C 1
ATOM 794 O O . GLU A 1 99 ? -2.247 17.728 5.744 1.00 94.88 99 GLU A O 1
ATOM 799 N N . SER A 1 100 ? -1.685 15.699 4.938 1.00 95.31 100 SER A N 1
ATOM 800 C CA . SER A 1 100 ? -0.231 15.926 4.929 1.00 95.31 100 SER A CA 1
ATOM 801 C C . SER A 1 100 ? 0.221 16.905 3.839 1.00 95.31 100 SER A C 1
ATOM 803 O O . SER A 1 100 ? 1.328 17.437 3.898 1.00 95.31 100 SER A O 1
ATOM 805 N N . LYS A 1 101 ? -0.643 17.178 2.851 1.00 96.12 101 LYS A N 1
ATOM 806 C CA . LYS A 1 101 ? -0.373 18.016 1.672 1.00 96.12 101 LYS A CA 1
ATOM 807 C C . LYS A 1 101 ? 0.828 17.541 0.845 1.00 96.12 101 LYS A C 1
ATOM 809 O O . LYS A 1 101 ? 1.405 18.337 0.103 1.00 96.12 101 LYS A O 1
ATOM 814 N N . LEU A 1 102 ? 1.189 16.265 0.959 1.00 96.62 102 LEU A N 1
ATOM 815 C CA . LEU A 1 102 ? 2.305 15.676 0.230 1.00 96.62 102 LEU A CA 1
ATOM 816 C C . LEU A 1 102 ? 1.913 15.416 -1.221 1.00 96.62 102 LEU A C 1
ATOM 818 O O . LEU A 1 102 ? 0.857 14.862 -1.510 1.00 96.62 102 LEU A O 1
ATOM 822 N N . GLN A 1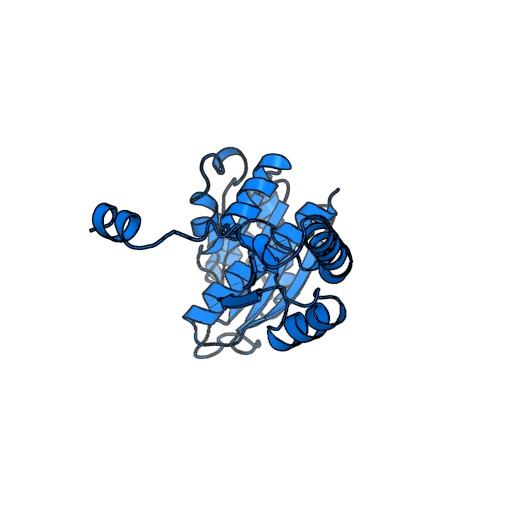 103 ? 2.792 15.783 -2.141 1.00 98.25 103 GLN A N 1
ATOM 823 C CA . GLN A 1 103 ? 2.695 15.396 -3.537 1.00 98.25 103 GLN A CA 1
ATOM 824 C C . GLN A 1 103 ? 3.231 13.975 -3.720 1.00 98.25 103 GLN A C 1
ATOM 826 O O . GLN A 1 103 ? 4.330 13.672 -3.260 1.00 98.25 103 GLN A O 1
ATOM 831 N N . ILE A 1 104 ? 2.480 13.115 -4.403 1.00 98.38 104 ILE A N 1
ATOM 832 C CA . ILE A 1 104 ? 2.769 11.685 -4.546 1.00 98.38 104 ILE A CA 1
ATOM 833 C C . ILE A 1 104 ? 2.859 11.305 -6.028 1.00 98.38 104 ILE A C 1
ATOM 835 O O . ILE A 1 104 ? 2.030 11.750 -6.829 1.00 98.38 104 ILE A O 1
ATOM 839 N N . SER A 1 105 ? 3.824 10.458 -6.388 1.00 98.69 105 SER A N 1
ATOM 840 C CA . SER A 1 105 ? 3.900 9.804 -7.704 1.00 98.69 105 SER A CA 1
ATOM 841 C C . SER A 1 105 ? 4.125 8.295 -7.588 1.00 98.69 105 SER A C 1
ATOM 843 O O . SER A 1 105 ? 4.630 7.834 -6.568 1.00 98.69 105 SER A O 1
ATOM 845 N N . PHE A 1 106 ? 3.751 7.512 -8.605 1.00 98.69 106 PHE A N 1
ATOM 846 C CA . PHE A 1 106 ? 3.935 6.051 -8.586 1.00 98.69 106 PHE A CA 1
ATOM 847 C C . PHE A 1 106 ? 4.622 5.495 -9.837 1.00 98.69 106 PHE A C 1
ATOM 849 O O . PHE A 1 106 ? 4.322 5.928 -10.948 1.00 98.69 106 PHE A O 1
ATOM 856 N N . ALA A 1 107 ? 5.406 4.429 -9.682 1.00 98.56 107 ALA A N 1
ATOM 857 C CA . ALA A 1 107 ? 5.793 3.535 -10.774 1.00 98.56 107 ALA A CA 1
ATOM 858 C C . ALA A 1 107 ? 5.175 2.140 -10.553 1.00 98.56 107 ALA A C 1
ATOM 860 O O . ALA A 1 107 ? 5.595 1.362 -9.696 1.00 98.56 107 ALA A O 1
ATOM 861 N N . GLU A 1 108 ? 4.137 1.805 -11.317 1.00 98.50 108 GLU A N 1
ATOM 862 C CA . GLU A 1 108 ? 3.377 0.563 -11.146 1.00 98.50 108 GLU A CA 1
ATOM 863 C C . GLU A 1 108 ? 3.764 -0.476 -12.206 1.00 98.50 108 GLU A C 1
ATOM 865 O O . GLU A 1 108 ? 3.643 -0.231 -13.406 1.00 98.50 108 GLU A O 1
ATOM 870 N N . SER A 1 109 ? 4.180 -1.672 -11.778 1.00 97.12 109 SER A N 1
ATOM 871 C CA . SER A 1 109 ? 4.372 -2.824 -12.669 1.00 97.12 109 SER A CA 1
ATOM 872 C C . SER A 1 109 ? 3.270 -3.856 -12.435 1.00 97.12 109 SER A C 1
ATOM 874 O O . SER A 1 109 ? 2.279 -3.862 -13.162 1.00 97.12 109 SER A O 1
ATOM 876 N N . ILE A 1 110 ? 3.392 -4.707 -11.407 1.00 96.38 110 ILE A N 1
ATOM 877 C CA . ILE A 1 110 ? 2.469 -5.836 -11.184 1.00 96.38 110 ILE A CA 1
ATOM 878 C C . ILE A 1 110 ? 1.004 -5.387 -11.099 1.00 96.38 110 ILE A C 1
ATOM 880 O O . ILE A 1 110 ? 0.141 -6.051 -11.662 1.00 96.38 110 ILE A O 1
ATOM 884 N N . THR A 1 111 ? 0.722 -4.246 -10.470 1.00 96.31 111 THR A N 1
ATOM 885 C CA . THR A 1 111 ? -0.636 -3.726 -10.254 1.00 96.31 111 THR A CA 1
ATOM 886 C C . THR A 1 111 ? -1.283 -3.123 -11.497 1.00 96.31 111 THR A C 1
ATOM 888 O O . THR A 1 111 ? -2.498 -2.940 -11.503 1.00 96.31 111 THR A O 1
ATOM 891 N N . GLY A 1 112 ? -0.515 -2.804 -12.545 1.00 95.88 112 GLY A N 1
ATOM 892 C CA . GLY A 1 112 ? -1.050 -2.286 -13.807 1.00 95.88 112 GLY A CA 1
ATOM 893 C C . GLY A 1 112 ? -1.894 -1.011 -13.674 1.00 95.88 112 GLY A C 1
ATOM 894 O O . GLY A 1 112 ? -2.821 -0.819 -14.456 1.00 95.88 112 GLY A O 1
ATOM 895 N N . GLY A 1 113 ? -1.620 -0.167 -12.675 1.00 97.50 113 GLY A N 1
ATOM 896 C CA . GLY A 1 113 ? -2.382 1.058 -12.419 1.00 97.50 113 GLY A CA 1
ATOM 897 C C . GLY A 1 113 ? -3.502 0.901 -11.393 1.00 97.50 113 GLY A C 1
ATOM 898 O O . GLY A 1 113 ? -4.282 1.834 -11.203 1.00 97.50 113 GLY A O 1
ATOM 899 N N . LEU A 1 114 ? -3.629 -0.261 -10.739 1.00 96.94 114 LEU A N 1
ATOM 900 C CA . LEU A 1 114 ? -4.671 -0.500 -9.742 1.00 96.94 114 LEU A CA 1
ATOM 901 C C . LEU A 1 114 ? -4.614 0.524 -8.598 1.00 96.94 114 LEU A C 1
ATOM 903 O O . LEU A 1 114 ? -5.671 1.017 -8.202 1.00 96.94 114 LEU A O 1
ATOM 907 N N . ILE A 1 115 ? -3.419 0.881 -8.115 1.00 97.56 115 ILE A N 1
ATOM 908 C CA . ILE A 1 115 ? -3.253 1.829 -7.001 1.00 97.56 115 ILE A CA 1
ATOM 909 C C . ILE A 1 115 ? -3.635 3.238 -7.458 1.00 97.56 115 ILE A C 1
ATOM 911 O O . ILE A 1 115 ? -4.428 3.915 -6.805 1.00 97.56 115 ILE A O 1
ATOM 915 N N . SER A 1 116 ? -3.148 3.664 -8.623 1.00 98.06 116 SER A N 1
ATOM 916 C CA . SER A 1 116 ? -3.548 4.938 -9.225 1.00 98.06 116 SER A CA 1
ATOM 917 C C . SER A 1 116 ? -5.063 5.011 -9.423 1.00 98.06 116 SER A C 1
ATOM 919 O O . SER A 1 116 ? -5.701 5.992 -9.042 1.00 98.06 116 SER A O 1
ATOM 921 N N . SER A 1 117 ? -5.666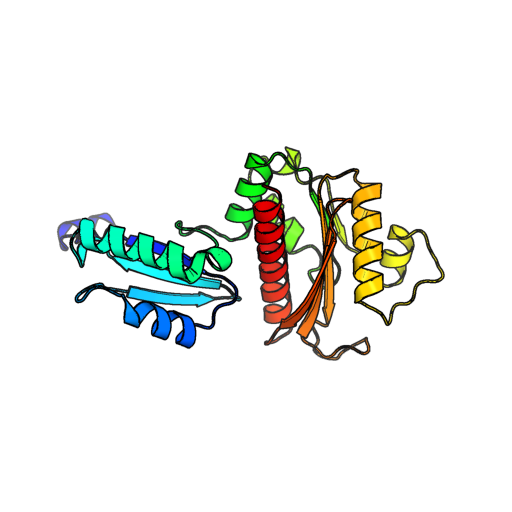 3.950 -9.970 1.00 97.56 117 SER A N 1
ATOM 922 C CA . SER A 1 117 ? -7.103 3.883 -10.252 1.00 97.56 117 SER A CA 1
ATOM 923 C C . SER A 1 117 ? -7.967 3.904 -8.989 1.00 97.56 117 SER A C 1
ATOM 925 O O . SER A 1 117 ? -9.073 4.449 -9.015 1.00 97.56 117 SER A O 1
ATOM 927 N N . SER A 1 118 ? -7.492 3.326 -7.879 1.00 95.12 118 SER A N 1
ATOM 928 C CA . SER A 1 118 ? -8.194 3.394 -6.598 1.00 95.12 118 SER A CA 1
ATOM 929 C C . SER A 1 118 ? -8.081 4.796 -6.008 1.00 95.12 118 SER A C 1
ATOM 931 O O . SER A 1 118 ? -9.085 5.357 -5.567 1.00 95.12 118 SER A O 1
ATOM 933 N N . LEU A 1 119 ? -6.896 5.404 -6.086 1.00 96.12 119 LEU A N 1
ATOM 934 C CA . LEU A 1 119 ? -6.623 6.704 -5.496 1.00 96.12 119 LEU A CA 1
ATOM 935 C C . LEU A 1 119 ? -7.436 7.823 -6.165 1.00 96.12 119 LEU A C 1
ATOM 937 O O . LEU A 1 119 ? -8.029 8.633 -5.452 1.00 96.12 119 LEU A O 1
ATOM 941 N N . VAL A 1 120 ? -7.568 7.824 -7.500 1.00 95.94 120 VAL A N 1
ATOM 942 C CA . VAL A 1 120 ? -8.354 8.832 -8.252 1.00 95.94 120 VAL A CA 1
ATOM 943 C C . VAL A 1 120 ? -9.857 8.815 -7.959 1.00 95.94 120 VAL A C 1
ATOM 945 O O . VAL A 1 120 ? -10.553 9.771 -8.302 1.00 95.94 120 VAL A O 1
ATOM 948 N N . LYS A 1 121 ? -10.379 7.782 -7.283 1.00 94.94 121 LYS A N 1
ATOM 949 C CA . LYS A 1 121 ? -11.770 7.776 -6.797 1.00 94.94 121 LYS A CA 1
ATOM 950 C C . LYS A 1 121 ? -12.001 8.800 -5.683 1.00 94.94 121 LYS A C 1
ATOM 952 O O . LYS A 1 121 ? -13.150 9.123 -5.395 1.00 94.94 121 LYS A O 1
ATOM 957 N N . ASN A 1 122 ? -10.938 9.305 -5.054 1.00 94.50 122 ASN A N 1
ATOM 958 C CA . ASN A 1 122 ? -11.011 10.330 -4.020 1.00 94.50 122 ASN A CA 1
ATOM 959 C C . ASN A 1 122 ? -11.168 11.728 -4.638 1.00 94.50 122 ASN A C 1
ATOM 961 O O . ASN A 1 122 ? -10.243 12.214 -5.295 1.00 94.50 122 ASN A O 1
ATOM 965 N N . PRO A 1 123 ? -12.290 12.432 -4.404 1.00 94.75 123 PRO A N 1
ATOM 966 C CA . PRO A 1 123 ? -12.467 13.785 -4.919 1.00 94.75 123 PRO A CA 1
ATOM 967 C C . PRO A 1 123 ? -11.367 14.734 -4.425 1.00 94.75 123 PRO A C 1
ATOM 969 O O . PRO A 1 123 ? -11.060 14.771 -3.236 1.00 94.75 123 PRO A O 1
ATOM 972 N N . GLY A 1 124 ? -10.792 15.526 -5.334 1.00 95.44 124 GLY A N 1
ATOM 973 C CA . GLY A 1 124 ? -9.758 16.517 -5.010 1.00 95.44 124 GLY A CA 1
ATOM 974 C C . GLY A 1 124 ? -8.328 15.975 -4.923 1.00 95.44 124 GLY A C 1
ATOM 975 O O . GLY A 1 124 ? -7.403 16.776 -4.786 1.00 95.44 124 GLY A O 1
ATOM 976 N N . ILE A 1 125 ? -8.123 14.661 -5.072 1.00 97.31 125 ILE A N 1
ATOM 977 C CA . ILE A 1 125 ? -6.793 14.043 -4.966 1.00 97.31 125 ILE A CA 1
ATOM 978 C C . ILE A 1 125 ? -5.809 14.523 -6.037 1.00 97.31 125 ILE A C 1
ATOM 980 O O . ILE A 1 125 ? -4.606 14.486 -5.818 1.00 97.31 125 ILE A O 1
ATOM 984 N N . SER A 1 126 ? -6.303 15.062 -7.156 1.00 96.81 126 SER A N 1
ATOM 985 C CA . SER A 1 126 ? -5.490 15.651 -8.230 1.00 96.81 126 SER A CA 1
ATOM 986 C C . SER A 1 126 ? -4.622 16.835 -7.788 1.00 96.81 126 SER A C 1
ATOM 988 O O . SER A 1 126 ? -3.750 17.261 -8.534 1.00 96.81 126 SER A O 1
ATOM 990 N N . LYS A 1 127 ? -4.861 17.404 -6.598 1.00 97.75 127 LYS A N 1
ATOM 991 C CA . LYS A 1 127 ? -3.975 18.416 -5.998 1.00 97.75 127 LYS A CA 1
ATOM 992 C C . LYS A 1 127 ? -2.644 17.830 -5.515 1.00 97.75 127 LYS A C 1
ATOM 994 O O . LYS A 1 127 ? -1.675 18.573 -5.385 1.00 97.75 127 LYS A O 1
ATOM 999 N N . TYR A 1 128 ? -2.624 16.532 -5.222 1.00 98.25 128 TYR A N 1
ATOM 1000 C CA . TYR A 1 128 ? -1.549 15.862 -4.496 1.00 98.25 128 TYR A CA 1
ATOM 1001 C C . TYR A 1 128 ? -1.006 14.651 -5.255 1.00 98.25 128 TYR A C 1
ATOM 1003 O O . TYR A 1 128 ? 0.199 14.453 -5.309 1.00 98.25 128 TYR A O 1
ATOM 1011 N N . PHE A 1 129 ? -1.857 13.862 -5.906 1.00 98.31 129 PHE A N 1
ATOM 1012 C CA . PHE A 1 129 ? -1.407 12.790 -6.785 1.00 98.31 129 PHE A CA 1
ATOM 1013 C C . PHE A 1 129 ? -1.008 13.364 -8.152 1.00 98.31 129 PHE A C 1
ATOM 1015 O O . PHE A 1 129 ? -1.871 13.764 -8.935 1.00 98.31 129 PHE A O 1
ATOM 1022 N N . ILE A 1 130 ? 0.301 13.442 -8.406 1.00 97.94 130 ILE A N 1
ATOM 1023 C CA . ILE A 1 130 ? 0.880 14.149 -9.561 1.00 97.94 130 ILE A CA 1
ATOM 1024 C C . ILE A 1 130 ? 0.844 13.293 -10.823 1.00 97.94 130 ILE A C 1
ATOM 1026 O O . ILE A 1 130 ? 0.614 13.802 -11.920 1.00 97.94 130 ILE A O 1
ATOM 1030 N N . GLY A 1 131 ? 1.053 11.990 -10.679 1.00 97.06 131 GLY A N 1
ATOM 1031 C CA . GLY A 1 131 ? 1.035 11.076 -11.805 1.00 97.06 131 GLY A CA 1
ATOM 1032 C C . GLY A 1 131 ? 1.581 9.705 -11.456 1.00 97.06 131 GLY A C 1
ATOM 1033 O O . GLY A 1 131 ? 2.088 9.466 -10.360 1.00 97.06 131 GLY A O 1
ATOM 1034 N N . SER A 1 132 ? 1.467 8.803 -12.421 1.00 98.31 132 SER A N 1
ATOM 1035 C CA . SER A 1 132 ? 2.069 7.486 -12.343 1.00 98.31 132 SER A CA 1
ATOM 1036 C C . SER A 1 132 ? 2.528 7.016 -13.714 1.00 98.31 132 SER A C 1
ATOM 1038 O O . SER A 1 132 ? 1.869 7.285 -14.721 1.00 98.31 132 SER A O 1
ATOM 1040 N N . ASP A 1 133 ? 3.631 6.276 -13.722 1.00 98.50 133 ASP A N 1
ATOM 1041 C CA . ASP A 1 133 ? 4.078 5.486 -14.855 1.00 98.50 133 ASP A CA 1
ATOM 1042 C C . ASP A 1 133 ? 3.702 4.017 -14.667 1.00 98.50 133 ASP A C 1
ATOM 1044 O O . ASP A 1 133 ? 4.047 3.389 -13.666 1.00 98.50 133 ASP A O 1
ATOM 1048 N N . ILE A 1 134 ? 3.037 3.441 -15.668 1.00 98.38 134 ILE A N 1
ATOM 1049 C CA . ILE A 1 134 ? 2.797 1.998 -15.718 1.00 98.38 134 ILE A CA 1
ATOM 1050 C C . ILE A 1 134 ? 3.965 1.342 -16.458 1.00 98.38 134 ILE A C 1
ATOM 1052 O O . ILE A 1 134 ? 3.978 1.255 -17.686 1.00 98.38 134 ILE A O 1
ATOM 1056 N N . VAL A 1 135 ? 4.965 0.882 -15.707 1.00 97.06 135 VAL A N 1
ATOM 1057 C CA . VAL A 1 135 ? 6.226 0.322 -16.222 1.00 97.06 135 VAL A CA 1
ATOM 1058 C C . VAL A 1 135 ? 6.182 -1.205 -16.314 1.00 97.06 135 VAL A C 1
ATOM 1060 O O . VAL A 1 135 ? 6.996 -1.919 -15.727 1.00 97.06 135 VAL A O 1
ATOM 1063 N N . TYR A 1 136 ? 5.207 -1.736 -17.055 1.00 95.00 136 TYR A N 1
ATOM 1064 C CA . TYR A 1 136 ? 4.915 -3.176 -17.091 1.00 95.00 136 TYR A CA 1
ATOM 1065 C C . TYR A 1 136 ? 6.032 -4.031 -17.712 1.00 95.00 136 TYR A C 1
ATOM 1067 O O . TYR A 1 136 ? 6.338 -5.117 -17.225 1.00 95.00 136 TYR A O 1
ATOM 1075 N N . THR A 1 137 ? 6.672 -3.538 -18.771 1.00 94.88 137 THR A N 1
ATOM 1076 C CA . THR A 1 137 ? 7.707 -4.260 -19.534 1.00 94.88 137 THR A CA 1
ATOM 1077 C C . THR A 1 137 ? 9.111 -3.762 -19.196 1.00 94.88 137 THR A C 1
ATOM 1079 O O . THR A 1 137 ? 9.271 -2.626 -18.740 1.00 94.88 137 THR A O 1
ATOM 1082 N N . ASN A 1 138 ? 10.139 -4.573 -19.465 1.00 95.50 138 ASN A N 1
ATOM 1083 C CA . ASN A 1 138 ? 11.537 -4.144 -19.322 1.00 95.50 138 ASN A CA 1
ATOM 1084 C C . ASN A 1 138 ? 11.836 -2.898 -20.172 1.00 95.50 138 ASN A C 1
ATOM 1086 O O . ASN A 1 138 ? 12.469 -1.971 -19.683 1.00 95.50 138 ASN A O 1
ATOM 1090 N N . GLU A 1 139 ? 11.276 -2.810 -21.381 1.00 96.75 139 GLU A N 1
ATOM 1091 C CA . GLU A 1 139 ? 11.406 -1.630 -22.247 1.00 96.75 139 GLU A CA 1
ATOM 1092 C C . GLU A 1 139 ? 10.782 -0.372 -21.624 1.00 96.75 139 GLU A C 1
ATOM 1094 O O . GLU A 1 139 ? 11.406 0.684 -21.589 1.00 96.75 139 GLU A O 1
ATOM 1099 N N . SER A 1 140 ? 9.590 -0.468 -21.025 1.00 97.56 140 SER A N 1
ATOM 1100 C CA . SER A 1 140 ? 9.011 0.680 -20.306 1.00 97.56 140 SER A CA 1
ATOM 1101 C C . SER A 1 140 ? 9.813 1.088 -19.063 1.00 97.56 140 SER A C 1
ATOM 1103 O O . SER A 1 140 ? 9.863 2.274 -18.741 1.00 97.56 140 SER A O 1
ATOM 1105 N N . LYS A 1 141 ? 10.468 0.134 -18.383 1.00 97.88 141 LYS A N 1
ATOM 1106 C CA . LYS A 1 141 ? 11.358 0.421 -17.247 1.00 97.88 141 LYS A CA 1
ATOM 1107 C C . LYS A 1 141 ? 12.610 1.172 -17.712 1.00 97.88 141 LYS A C 1
ATOM 1109 O O . LYS A 1 141 ? 12.943 2.182 -17.105 1.00 97.88 141 LYS A O 1
ATOM 1114 N N . LYS A 1 142 ? 13.230 0.753 -18.823 1.00 98.19 142 LYS A N 1
ATOM 1115 C CA . LYS A 1 142 ? 14.350 1.470 -19.464 1.00 98.19 142 LYS A CA 1
ATOM 1116 C C . LYS A 1 142 ? 13.994 2.906 -19.823 1.00 98.19 142 LYS A C 1
ATOM 1118 O O . LYS A 1 142 ? 14.761 3.812 -19.527 1.00 98.19 142 LYS A O 1
ATOM 1123 N N . ILE A 1 143 ? 12.809 3.129 -20.400 1.00 98.00 143 ILE A N 1
ATOM 1124 C CA . ILE A 1 143 ? 12.338 4.478 -20.756 1.00 98.00 143 ILE A CA 1
ATOM 1125 C C . ILE A 1 143 ? 12.232 5.372 -19.517 1.00 98.00 143 ILE A C 1
ATOM 1127 O O . ILE A 1 143 ? 12.673 6.518 -19.560 1.00 98.00 143 ILE A O 1
ATOM 1131 N N . LEU A 1 144 ? 11.656 4.869 -18.419 1.00 97.88 144 LEU A N 1
ATOM 1132 C CA . LEU A 1 144 ? 11.558 5.644 -17.180 1.00 97.88 144 LEU A CA 1
ATOM 1133 C C . LEU A 1 144 ? 12.941 5.901 -16.566 1.00 97.88 144 LEU A C 1
ATOM 1135 O O . LEU A 1 144 ? 13.206 7.001 -16.095 1.00 97.88 144 LEU A O 1
ATOM 1139 N N . LEU A 1 145 ? 13.820 4.902 -16.564 1.00 97.81 145 LEU A N 1
ATOM 1140 C CA . LEU A 1 145 ? 15.159 5.005 -15.980 1.00 97.81 145 LEU A CA 1
ATOM 1141 C C . LEU A 1 145 ? 16.138 5.800 -16.851 1.00 97.81 145 LEU A C 1
ATOM 1143 O O . LEU A 1 145 ? 17.144 6.286 -16.343 1.00 97.81 145 LEU A O 1
ATOM 1147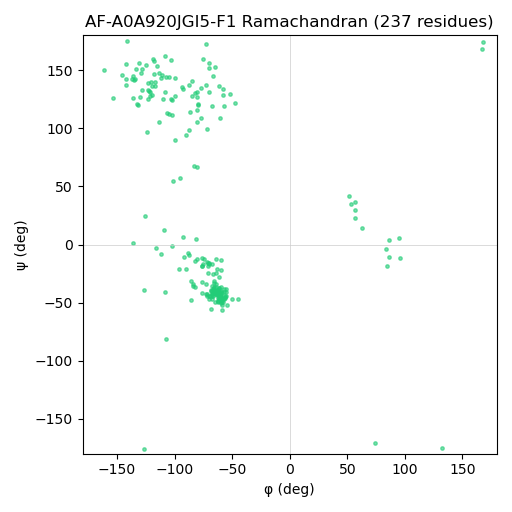 N N . ASN A 1 146 ? 15.827 5.962 -18.140 1.00 96.69 146 ASN A N 1
ATOM 1148 C CA . ASN A 1 146 ? 16.730 6.503 -19.149 1.00 96.69 146 ASN A CA 1
ATOM 1149 C C . ASN A 1 146 ? 18.094 5.777 -19.147 1.00 96.69 146 ASN A C 1
ATOM 1151 O O . ASN A 1 146 ? 19.148 6.406 -19.246 1.00 96.69 146 ASN A O 1
ATOM 1155 N N . ASP A 1 147 ? 18.051 4.447 -19.014 1.00 94.44 147 ASP A N 1
ATOM 1156 C CA . ASP A 1 147 ? 19.216 3.560 -18.973 1.00 94.44 147 ASP A CA 1
ATOM 1157 C C . ASP A 1 147 ? 18.922 2.253 -19.725 1.00 94.44 147 ASP A C 1
ATOM 1159 O O . ASP A 1 147 ? 17.842 1.676 -19.600 1.00 94.44 147 ASP A O 1
ATOM 1163 N N . GLU A 1 148 ? 19.891 1.789 -20.511 1.00 92.62 148 GLU A N 1
ATOM 1164 C CA . GLU A 1 148 ? 19.834 0.528 -21.260 1.00 92.62 148 GLU A CA 1
ATOM 1165 C C . GLU A 1 148 ? 20.508 -0.634 -20.516 1.00 92.62 148 GLU A C 1
ATOM 1167 O O . GLU A 1 148 ? 20.205 -1.797 -20.794 1.00 92.62 148 GLU A O 1
ATOM 1172 N N . ASN A 1 149 ? 21.397 -0.347 -19.559 1.00 93.25 149 ASN A N 1
ATOM 1173 C CA . ASN A 1 149 ? 22.215 -1.334 -18.850 1.00 93.25 149 ASN A CA 1
ATOM 1174 C C . ASN A 1 149 ? 21.648 -1.648 -17.458 1.00 93.25 149 ASN A C 1
ATOM 1176 O O . ASN A 1 149 ? 22.343 -1.548 -16.451 1.00 93.25 149 ASN A O 1
ATOM 1180 N N . ILE A 1 150 ? 20.378 -2.049 -17.409 1.00 95.06 150 ILE A N 1
ATOM 1181 C CA . ILE A 1 150 ? 19.674 -2.341 -16.155 1.00 95.06 150 ILE A CA 1
ATOM 1182 C C . ILE A 1 150 ? 19.778 -3.826 -15.802 1.00 95.06 150 ILE A C 1
ATOM 1184 O O . ILE A 1 150 ? 19.498 -4.698 -16.628 1.00 95.06 150 ILE A O 1
ATOM 1188 N N . ASN A 1 151 ? 20.099 -4.112 -14.540 1.00 94.50 151 ASN A N 1
ATOM 1189 C CA . ASN A 1 151 ? 19.942 -5.437 -13.957 1.00 94.50 151 ASN A CA 1
ATOM 1190 C C . ASN A 1 151 ? 18.460 -5.696 -13.627 1.00 94.50 151 ASN A C 1
ATOM 1192 O O . ASN A 1 151 ? 17.904 -5.097 -12.710 1.00 94.50 151 ASN A O 1
ATOM 1196 N N . PHE A 1 152 ? 17.804 -6.581 -14.382 1.00 95.50 152 PHE A N 1
ATOM 1197 C CA . PHE A 1 152 ? 16.393 -6.926 -14.158 1.00 95.50 152 PHE A CA 1
ATOM 1198 C C . PHE A 1 152 ? 16.179 -8.053 -13.146 1.00 95.50 152 PHE A C 1
ATOM 1200 O O . PHE A 1 152 ? 15.032 -8.312 -12.768 1.00 95.50 152 PHE A O 1
ATOM 1207 N N . ASP A 1 153 ? 17.254 -8.715 -12.721 1.00 94.88 153 ASP A N 1
ATOM 1208 C CA . ASP A 1 153 ? 17.176 -9.836 -11.793 1.00 94.88 153 ASP A CA 1
ATOM 1209 C C . ASP A 1 153 ? 17.152 -9.353 -10.338 1.00 94.88 153 ASP A C 1
ATOM 1211 O O . ASP A 1 153 ? 16.482 -9.970 -9.516 1.00 94.88 153 ASP A O 1
ATOM 1215 N N . ASP A 1 154 ? 17.796 -8.228 -10.015 1.00 96.94 154 ASP A N 1
ATOM 1216 C CA . ASP A 1 154 ? 17.743 -7.631 -8.676 1.00 96.94 154 ASP A CA 1
ATOM 1217 C C . ASP A 1 154 ? 16.537 -6.688 -8.533 1.00 96.94 154 ASP A C 1
ATOM 1219 O O . ASP A 1 154 ? 16.552 -5.534 -8.966 1.00 96.94 154 ASP A O 1
ATOM 1223 N N . TRP A 1 155 ? 15.451 -7.189 -7.940 1.00 97.38 155 TRP A N 1
ATOM 1224 C CA . TRP A 1 155 ? 14.235 -6.395 -7.748 1.00 97.38 155 TRP A CA 1
ATOM 1225 C C . TRP A 1 155 ? 14.322 -5.375 -6.617 1.00 97.38 155 TRP A C 1
ATOM 1227 O O . TRP A 1 155 ? 13.537 -4.423 -6.625 1.00 97.38 155 TRP A O 1
ATOM 1237 N N . GLU A 1 156 ? 15.268 -5.517 -5.691 1.00 97.88 156 GLU A N 1
ATOM 1238 C CA . GLU A 1 156 ? 15.521 -4.502 -4.670 1.00 97.88 156 GLU A CA 1
ATOM 1239 C C . GLU A 1 156 ? 16.106 -3.259 -5.347 1.00 97.88 156 GLU A C 1
ATOM 1241 O O . GLU A 1 156 ? 15.479 -2.193 -5.327 1.00 97.88 156 GLU A O 1
ATOM 1246 N N . GLU A 1 157 ? 17.212 -3.434 -6.077 1.00 98.00 157 GLU A N 1
ATOM 1247 C CA . GLU A 1 157 ? 17.871 -2.373 -6.849 1.00 98.00 157 GLU A CA 1
ATOM 1248 C C . GLU A 1 157 ? 16.934 -1.775 -7.912 1.00 98.00 157 GLU A C 1
ATOM 1250 O O . GLU A 1 157 ? 16.809 -0.553 -8.040 1.00 98.00 157 GLU A O 1
ATOM 1255 N N . LEU A 1 158 ? 16.211 -2.620 -8.654 1.00 98.06 158 LEU A N 1
ATOM 1256 C CA . LEU A 1 158 ? 15.287 -2.157 -9.687 1.00 98.06 158 LEU A CA 1
ATOM 1257 C C . LEU A 1 158 ? 14.135 -1.328 -9.103 1.00 98.06 158 LEU A C 1
ATOM 1259 O O . LEU A 1 158 ? 13.760 -0.306 -9.682 1.00 98.06 158 LEU A O 1
ATOM 1263 N N . SER A 1 159 ? 13.562 -1.748 -7.969 1.00 98.31 159 SER A N 1
ATOM 1264 C CA . SER A 1 159 ? 12.480 -1.003 -7.314 1.00 98.31 159 SER A CA 1
ATOM 1265 C C . SER A 1 159 ? 12.959 0.344 -6.766 1.00 98.31 159 SER A C 1
ATOM 1267 O O . SER A 1 159 ? 12.244 1.341 -6.913 1.00 98.31 159 SER A O 1
ATOM 1269 N N . TYR A 1 160 ? 14.179 0.400 -6.224 1.00 98.62 160 TYR A N 1
ATOM 1270 C CA . TYR A 1 160 ? 14.834 1.636 -5.802 1.00 98.62 160 TYR A CA 1
ATOM 1271 C C . TYR A 1 160 ? 14.988 2.610 -6.973 1.00 98.62 160 TYR A C 1
ATOM 1273 O O . TYR A 1 160 ? 14.443 3.715 -6.940 1.00 98.62 160 TYR A O 1
ATOM 1281 N N . ASN A 1 161 ? 15.635 2.164 -8.053 1.00 98.44 161 ASN A N 1
ATOM 1282 C CA . ASN A 1 161 ? 15.920 2.997 -9.221 1.00 98.44 161 ASN A CA 1
ATOM 1283 C C . ASN A 1 161 ? 14.638 3.564 -9.855 1.00 98.44 161 ASN A C 1
ATOM 1285 O O . ASN A 1 161 ? 14.578 4.743 -10.213 1.00 98.44 161 ASN A O 1
ATOM 1289 N N . LEU A 1 162 ? 13.584 2.748 -9.970 1.00 98.56 162 LEU A N 1
ATOM 1290 C CA . LEU A 1 162 ? 12.290 3.193 -10.502 1.00 98.56 162 LEU A CA 1
ATOM 1291 C C . LEU A 1 162 ? 11.613 4.221 -9.586 1.00 98.56 162 LEU A C 1
ATOM 1293 O O . LEU A 1 162 ? 11.005 5.172 -10.082 1.00 98.56 162 LEU A O 1
ATOM 1297 N N . THR A 1 163 ? 11.747 4.063 -8.267 1.00 98.75 163 THR A N 1
ATOM 1298 C CA . THR A 1 163 ? 11.180 4.999 -7.283 1.00 98.75 163 THR A CA 1
ATOM 1299 C C . THR A 1 163 ? 11.876 6.350 -7.355 1.00 98.75 163 THR A C 1
ATOM 1301 O O . THR A 1 163 ? 11.204 7.377 -7.455 1.00 98.75 163 THR A O 1
ATOM 1304 N N . GLU A 1 164 ? 13.209 6.352 -7.387 1.00 98.50 164 GLU A N 1
ATOM 1305 C CA . GLU A 1 164 ? 14.009 7.569 -7.525 1.00 98.50 164 GLU A CA 1
ATOM 1306 C C . GLU A 1 164 ? 13.749 8.263 -8.868 1.00 98.50 164 GLU A C 1
ATOM 1308 O O . GLU A 1 164 ? 13.608 9.487 -8.924 1.00 98.50 164 GLU A O 1
ATOM 1313 N N . SER A 1 165 ? 13.601 7.509 -9.963 1.00 98.38 165 SER A N 1
ATOM 1314 C CA . SER A 1 165 ? 13.218 8.103 -11.248 1.00 98.38 165 SER A CA 1
ATOM 1315 C C . SER A 1 165 ? 11.818 8.731 -11.200 1.00 98.38 165 SER A C 1
ATOM 1317 O O . SER A 1 165 ? 11.637 9.861 -11.662 1.00 98.38 165 SER A O 1
ATOM 1319 N N . SER A 1 166 ? 10.837 8.070 -10.571 1.00 98.38 166 SER A N 1
ATOM 1320 C CA . SER A 1 166 ? 9.489 8.630 -10.387 1.00 98.38 166 SER A CA 1
ATOM 1321 C C . SER A 1 166 ? 9.513 9.926 -9.567 1.00 98.38 166 SER A C 1
ATOM 1323 O O . SER A 1 166 ? 8.915 10.923 -9.988 1.00 98.38 166 SER A O 1
ATOM 1325 N N . LEU A 1 167 ? 10.249 9.952 -8.446 1.00 98.25 167 LEU A N 1
ATOM 1326 C CA . LEU A 1 167 ? 10.458 11.159 -7.635 1.00 98.25 167 LEU A CA 1
ATOM 1327 C C . LEU A 1 167 ? 11.003 12.309 -8.483 1.00 98.25 167 LEU A C 1
ATOM 1329 O O . LEU A 1 167 ? 10.431 13.400 -8.494 1.00 98.25 167 LEU A O 1
ATOM 1333 N N . ASN A 1 168 ? 12.079 12.055 -9.227 1.00 98.06 168 ASN A N 1
ATOM 1334 C CA . ASN A 1 168 ? 12.764 13.072 -10.019 1.00 98.06 168 ASN A CA 1
ATOM 1335 C C . ASN A 1 168 ? 11.915 13.579 -11.190 1.00 98.06 168 ASN A C 1
ATOM 1337 O O . ASN A 1 168 ? 11.843 14.788 -11.434 1.00 98.06 168 ASN A O 1
ATOM 1341 N N . LYS A 1 169 ? 11.236 12.670 -11.898 1.00 98.25 169 LYS A N 1
ATOM 1342 C CA . LYS A 1 169 ? 10.379 12.994 -13.043 1.00 98.25 169 LYS A CA 1
ATOM 1343 C C . LYS A 1 169 ? 9.205 13.880 -12.642 1.00 98.25 169 LYS A C 1
ATOM 1345 O O . LYS A 1 169 ? 8.943 14.885 -13.304 1.00 98.25 169 LYS A O 1
ATOM 1350 N N . TYR A 1 170 ? 8.496 13.510 -11.576 1.00 98.19 170 TYR A N 1
ATOM 1351 C CA . TYR A 1 170 ? 7.283 14.209 -11.150 1.00 98.19 170 TYR A CA 1
ATOM 1352 C C . TYR A 1 170 ? 7.535 15.320 -10.133 1.00 98.19 170 TYR A C 1
ATOM 1354 O O . TYR A 1 170 ? 6.629 16.115 -9.883 1.00 98.19 170 TYR A O 1
ATOM 1362 N N . LYS A 1 171 ? 8.745 15.403 -9.567 1.00 97.75 171 LYS A N 1
ATOM 1363 C CA . LYS A 1 171 ? 9.098 16.331 -8.480 1.00 97.75 171 LYS A CA 1
ATOM 1364 C C . LYS A 1 171 ? 8.128 16.222 -7.298 1.00 97.75 171 LYS A C 1
ATOM 1366 O O . LYS A 1 171 ? 7.776 17.223 -6.679 1.00 97.75 171 LYS A O 1
ATOM 1371 N N . SER A 1 172 ? 7.655 15.006 -7.035 1.00 98.06 172 SER A N 1
ATOM 1372 C CA . SER A 1 172 ? 6.766 14.699 -5.916 1.00 98.06 172 SER A CA 1
ATOM 1373 C C . SER A 1 172 ? 7.544 14.674 -4.599 1.00 98.06 172 SER A C 1
ATOM 1375 O O . SER A 1 172 ? 8.757 14.489 -4.594 1.00 98.06 172 SER A O 1
ATOM 1377 N N . ASN A 1 173 ? 6.849 14.815 -3.471 1.00 98.31 173 ASN A N 1
ATOM 1378 C CA . ASN A 1 173 ? 7.455 14.676 -2.147 1.00 98.31 173 ASN A CA 1
ATOM 1379 C C . ASN A 1 173 ? 7.714 13.215 -1.775 1.00 98.31 173 ASN A C 1
ATOM 1381 O O . ASN A 1 173 ? 8.658 12.942 -1.048 1.00 98.31 173 ASN A O 1
ATOM 1385 N N . VAL A 1 174 ? 6.872 12.291 -2.244 1.00 98.69 174 VAL A N 1
ATOM 1386 C CA . VAL A 1 174 ? 7.021 10.848 -2.016 1.00 98.69 174 VAL A CA 1
ATOM 1387 C C . VAL A 1 174 ? 6.734 10.107 -3.318 1.00 98.69 174 VAL A C 1
ATOM 1389 O O . VAL A 1 174 ? 5.828 10.497 -4.061 1.00 98.69 174 VAL A O 1
ATOM 1392 N N . ALA A 1 175 ? 7.469 9.033 -3.591 1.00 98.75 175 ALA A N 1
ATOM 1393 C CA . ALA A 1 175 ? 7.106 8.081 -4.630 1.00 98.75 175 ALA A CA 1
ATOM 1394 C C . ALA A 1 175 ? 7.005 6.659 -4.092 1.00 98.75 175 ALA A C 1
ATOM 1396 O O . ALA A 1 175 ? 7.650 6.308 -3.104 1.00 98.75 175 ALA A O 1
ATOM 1397 N N . LEU A 1 176 ? 6.195 5.850 -4.773 1.00 98.75 176 LEU A N 1
ATOM 1398 C CA . LEU A 1 176 ? 6.074 4.418 -4.529 1.00 98.75 176 LEU A CA 1
ATOM 1399 C C . LEU A 1 176 ? 6.257 3.643 -5.834 1.00 98.75 176 LEU A C 1
ATOM 1401 O O . LEU A 1 176 ? 5.609 3.945 -6.836 1.00 98.75 176 LEU A O 1
ATOM 1405 N N . THR A 1 177 ? 7.075 2.598 -5.794 1.00 98.81 177 THR A N 1
ATOM 1406 C CA . THR A 1 177 ? 7.161 1.586 -6.849 1.00 98.81 177 THR A CA 1
ATOM 1407 C C . THR A 1 177 ? 6.621 0.262 -6.350 1.00 98.81 177 THR A C 1
ATOM 1409 O O . THR A 1 177 ? 6.866 -0.116 -5.205 1.00 98.81 177 THR A O 1
ATOM 1412 N N . ILE A 1 178 ? 5.935 -0.473 -7.228 1.00 98.56 178 ILE A N 1
ATOM 1413 C CA . ILE A 1 178 ? 5.588 -1.871 -6.970 1.00 98.56 178 ILE A CA 1
ATOM 1414 C C . ILE A 1 178 ? 5.924 -2.789 -8.151 1.00 98.56 178 ILE A C 1
ATOM 1416 O O . ILE A 1 178 ? 5.395 -2.662 -9.263 1.00 98.56 178 ILE A O 1
ATOM 1420 N N . LEU A 1 179 ? 6.784 -3.765 -7.873 1.00 97.69 179 LEU A N 1
ATOM 1421 C CA . LEU A 1 179 ? 7.136 -4.882 -8.747 1.00 97.69 179 LEU A CA 1
ATOM 1422 C C . LEU A 1 179 ? 6.532 -6.177 -8.203 1.00 97.69 179 LEU A C 1
ATOM 1424 O O . LEU A 1 179 ? 6.148 -6.259 -7.037 1.00 97.69 179 LEU A O 1
ATOM 1428 N N . GLY A 1 180 ? 6.441 -7.206 -9.041 1.00 96.69 180 GLY A N 1
ATOM 1429 C CA . GLY A 1 180 ? 6.008 -8.511 -8.567 1.00 96.69 180 GLY A CA 1
ATOM 1430 C C . GLY A 1 180 ? 5.652 -9.507 -9.659 1.00 96.69 180 GLY A C 1
ATOM 1431 O O . GLY A 1 180 ? 5.447 -9.142 -10.817 1.00 96.69 180 GLY A O 1
ATOM 1432 N N . GLU A 1 181 ? 5.490 -10.761 -9.244 1.00 96.19 181 GLU A N 1
ATOM 1433 C CA . GLU A 1 181 ? 4.979 -11.852 -10.070 1.00 96.19 181 GLU A CA 1
ATOM 1434 C C . GLU A 1 181 ? 3.531 -12.204 -9.720 1.00 96.19 181 GLU A C 1
ATOM 1436 O O . GLU A 1 181 ? 3.257 -12.780 -8.669 1.00 96.19 181 GLU A O 1
ATOM 1441 N N . ALA A 1 182 ? 2.583 -11.947 -10.623 1.00 93.88 182 ALA A N 1
ATOM 1442 C CA . ALA A 1 182 ? 1.177 -12.315 -10.404 1.00 93.88 182 ALA A CA 1
ATOM 1443 C C . ALA A 1 182 ? 0.820 -13.739 -10.886 1.00 93.88 182 ALA A C 1
ATOM 1445 O O . ALA A 1 182 ? -0.293 -14.209 -10.649 1.00 93.88 182 ALA A O 1
ATOM 1446 N N . GLY A 1 183 ? 1.735 -14.431 -11.577 1.00 91.00 183 GLY A N 1
ATOM 1447 C CA . GLY A 1 183 ? 1.509 -15.772 -12.127 1.00 91.00 183 GLY A CA 1
ATOM 1448 C C . GLY A 1 183 ? 0.600 -15.808 -13.368 1.00 91.00 183 GLY A C 1
ATOM 1449 O O . GLY A 1 183 ? 0.255 -14.761 -13.921 1.00 91.00 183 GLY A O 1
ATOM 1450 N N . PRO A 1 184 ? 0.188 -17.002 -13.836 1.00 87.31 184 PRO A N 1
ATOM 1451 C CA . PRO A 1 184 ? 0.289 -18.294 -13.147 1.00 87.31 184 PRO A CA 1
ATOM 1452 C C . PRO A 1 184 ? 1.671 -18.963 -13.225 1.00 87.31 184 PRO A C 1
ATOM 1454 O O . PRO A 1 184 ? 1.921 -19.904 -12.482 1.00 87.31 184 PRO A O 1
ATOM 1457 N N . ILE A 1 185 ? 2.563 -18.484 -14.094 1.00 85.94 185 ILE A N 1
ATOM 1458 C CA . ILE A 1 185 ? 3.951 -18.948 -14.228 1.00 85.94 185 ILE A CA 1
ATOM 1459 C C . ILE A 1 185 ? 4.851 -17.745 -13.960 1.00 85.94 185 ILE A C 1
ATOM 1461 O O . ILE A 1 185 ? 4.511 -16.642 -14.387 1.00 85.94 185 ILE A O 1
ATOM 1465 N N . SER A 1 186 ? 5.954 -17.947 -13.239 1.00 88.06 186 SER A N 1
ATOM 1466 C CA . SER A 1 186 ? 6.928 -16.876 -13.040 1.00 88.06 186 SER A CA 1
ATOM 1467 C C . SER A 1 186 ? 7.706 -16.606 -14.326 1.00 88.06 186 SER A C 1
ATOM 1469 O O . SER A 1 186 ? 8.103 -17.541 -15.025 1.00 88.06 186 SER A O 1
ATOM 1471 N N . SER A 1 187 ? 7.910 -15.329 -14.627 1.00 86.88 187 SER A N 1
ATOM 1472 C CA . SER A 1 187 ? 8.747 -14.845 -15.725 1.00 86.8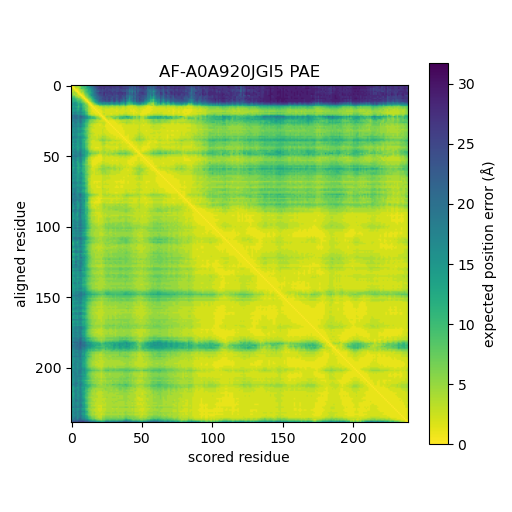8 187 SER A CA 1
ATOM 1473 C C . SER A 1 187 ? 10.118 -14.341 -15.263 1.00 86.88 187 SER A C 1
ATOM 1475 O O . SER A 1 187 ? 10.936 -13.953 -16.094 1.00 86.88 187 SER A O 1
ATOM 1477 N N . SER A 1 188 ? 10.373 -14.368 -13.956 1.00 91.19 188 SER A N 1
ATOM 1478 C CA . SER A 1 188 ? 11.611 -13.935 -13.304 1.00 91.19 188 SER A CA 1
ATOM 1479 C C . SER A 1 188 ? 12.170 -15.042 -12.402 1.00 91.19 188 SER A C 1
ATOM 1481 O O . SER A 1 188 ? 11.623 -16.144 -12.323 1.00 91.19 188 SER A O 1
ATOM 1483 N N . GLN A 1 189 ? 13.255 -14.753 -11.681 1.00 93.25 189 GLN A N 1
ATOM 1484 C CA . GLN A 1 189 ? 13.775 -15.665 -10.658 1.00 93.25 189 GLN A CA 1
ATOM 1485 C C . GLN A 1 189 ? 12.883 -15.766 -9.407 1.00 93.25 189 GLN A C 1
ATOM 1487 O O . GLN A 1 189 ? 13.018 -16.707 -8.622 1.00 93.25 189 GLN A O 1
ATOM 1492 N N . TYR A 1 190 ? 11.957 -14.824 -9.210 1.00 96.12 190 TYR A N 1
ATOM 1493 C CA . TYR A 1 190 ? 11.116 -14.783 -8.019 1.00 96.12 190 TYR A CA 1
ATOM 1494 C C . TYR A 1 190 ? 9.878 -15.682 -8.171 1.00 96.12 190 TYR A C 1
ATOM 1496 O O . TYR A 1 190 ? 9.272 -15.736 -9.240 1.00 96.12 190 TYR A O 1
ATOM 1504 N N . PRO A 1 191 ? 9.440 -16.398 -7.121 1.00 96.44 191 PRO A N 1
ATOM 1505 C CA . PRO A 1 191 ? 8.234 -17.220 -7.196 1.00 96.44 191 PRO A CA 1
ATOM 1506 C C . PRO A 1 191 ? 6.944 -16.403 -7.401 1.00 96.44 191 PRO A C 1
ATOM 1508 O O . PRO A 1 191 ? 6.812 -15.288 -6.903 1.00 96.44 191 PRO A O 1
ATOM 1511 N N . VAL A 1 192 ? 5.919 -17.010 -8.015 1.00 97.44 192 VAL A N 1
ATOM 1512 C CA . VAL A 1 192 ? 4.575 -16.405 -8.148 1.00 97.44 192 VAL A CA 1
ATOM 1513 C C . VAL A 1 192 ? 4.044 -15.933 -6.796 1.00 97.44 192 VAL A C 1
ATOM 1515 O O . VAL A 1 192 ? 4.042 -16.696 -5.833 1.00 97.44 192 VAL A O 1
ATOM 1518 N N . GLY A 1 193 ? 3.578 -14.691 -6.723 1.00 96.25 193 GLY A N 1
ATOM 1519 C CA . GLY A 1 193 ? 3.099 -14.030 -5.514 1.00 96.25 193 GLY A CA 1
ATOM 1520 C C . GLY A 1 193 ? 4.151 -13.169 -4.819 1.00 96.25 193 GLY A C 1
ATOM 1521 O O . GLY A 1 193 ? 3.787 -12.416 -3.921 1.00 96.25 193 GLY A O 1
ATOM 1522 N N . THR A 1 194 ? 5.429 -13.252 -5.196 1.00 97.81 194 THR A N 1
ATOM 1523 C CA . THR A 1 194 ? 6.453 -12.343 -4.668 1.00 97.81 194 THR A CA 1
ATOM 1524 C C . THR A 1 194 ? 6.239 -10.939 -5.226 1.00 97.81 194 THR A C 1
ATOM 1526 O O . THR A 1 194 ? 6.071 -10.773 -6.436 1.00 97.81 194 THR A O 1
ATOM 1529 N N . ILE A 1 195 ? 6.242 -9.940 -4.347 1.00 97.88 195 ILE A N 1
ATOM 1530 C CA . ILE A 1 195 ? 6.175 -8.518 -4.696 1.00 97.88 195 ILE A CA 1
ATOM 1531 C C . ILE A 1 195 ? 7.300 -7.759 -3.999 1.00 97.88 195 ILE A C 1
ATOM 1533 O O . ILE A 1 195 ? 7.702 -8.148 -2.906 1.00 97.88 195 ILE A O 1
ATOM 1537 N N . PHE A 1 196 ? 7.752 -6.673 -4.617 1.00 98.56 196 PHE A N 1
ATOM 1538 C CA . PHE A 1 196 ? 8.671 -5.702 -4.026 1.00 98.56 196 PHE A CA 1
ATOM 1539 C C . PHE A 1 196 ? 7.998 -4.338 -4.032 1.00 98.56 196 PHE A C 1
ATOM 1541 O O . PHE A 1 196 ? 7.448 -3.925 -5.058 1.00 98.56 196 PHE A O 1
ATOM 1548 N N . ILE A 1 197 ? 8.031 -3.657 -2.894 1.00 98.75 197 ILE A N 1
ATOM 1549 C CA . ILE A 1 197 ? 7.518 -2.302 -2.725 1.00 98.75 197 ILE A CA 1
ATOM 1550 C C . ILE A 1 197 ? 8.692 -1.429 -2.295 1.00 98.75 197 ILE A C 1
ATOM 1552 O O . ILE A 1 197 ? 9.393 -1.753 -1.342 1.00 98.75 197 ILE A O 1
ATOM 1556 N N . CYS A 1 198 ? 8.897 -0.319 -2.994 1.00 98.88 198 CYS A N 1
ATOM 1557 C CA . CYS A 1 198 ? 9.869 0.695 -2.606 1.00 98.88 198 CYS A CA 1
ATOM 1558 C C . CYS A 1 198 ? 9.150 2.029 -2.431 1.00 98.88 198 CYS A C 1
ATOM 1560 O O . CYS A 1 198 ? 8.352 2.415 -3.286 1.00 98.88 198 CYS A O 1
ATOM 1562 N N . ILE A 1 199 ? 9.407 2.714 -1.318 1.00 98.88 199 ILE A N 1
ATOM 1563 C CA . ILE A 1 199 ? 8.835 4.021 -0.991 1.00 98.88 199 ILE A CA 1
ATOM 1564 C C . ILE A 1 199 ? 9.972 4.951 -0.584 1.00 98.88 199 ILE A C 1
ATOM 1566 O O . ILE A 1 199 ? 10.750 4.618 0.309 1.00 98.88 199 ILE A O 1
ATOM 1570 N N . SER A 1 200 ? 10.054 6.116 -1.221 1.00 98.69 200 SER A N 1
ATOM 1571 C CA . SER A 1 200 ? 11.097 7.112 -0.959 1.00 98.69 200 SER A CA 1
ATOM 1572 C C . SER A 1 200 ? 10.502 8.513 -0.886 1.00 98.69 200 SER A C 1
ATOM 1574 O O . SER A 1 200 ? 9.567 8.830 -1.626 1.00 98.69 200 SER A O 1
ATOM 1576 N N . ASN A 1 201 ? 11.053 9.357 -0.012 1.00 97.88 201 ASN A N 1
ATOM 1577 C CA . ASN A 1 201 ? 10.839 10.810 -0.016 1.00 97.88 201 ASN A CA 1
ATOM 1578 C C . ASN A 1 201 ? 12.091 11.601 -0.454 1.00 97.88 201 ASN A C 1
ATOM 1580 O O . ASN A 1 201 ? 12.163 12.808 -0.233 1.00 97.88 201 ASN A O 1
ATOM 1584 N N . GLY A 1 202 ? 13.097 10.921 -1.014 1.00 95.81 202 GLY A N 1
ATOM 1585 C CA . GLY A 1 202 ? 14.396 11.486 -1.392 1.00 95.81 202 GLY A CA 1
ATOM 1586 C C . GLY A 1 202 ? 15.426 11.562 -0.256 1.00 95.81 202 GLY A C 1
ATOM 1587 O O . GLY A 1 202 ? 16.619 11.648 -0.527 1.00 95.81 202 GLY A O 1
ATOM 1588 N N . GLU A 1 203 ? 15.004 11.489 1.011 1.00 95.94 203 GLU A N 1
ATOM 1589 C CA . GLU A 1 203 ? 15.910 11.443 2.175 1.00 95.94 203 GLU A CA 1
ATOM 1590 C C . GLU A 1 203 ? 15.933 10.056 2.826 1.00 95.94 203 GLU A C 1
ATOM 1592 O O . GLU A 1 203 ? 16.979 9.542 3.223 1.00 95.94 203 GLU A O 1
ATOM 1597 N N . LYS A 1 204 ? 14.758 9.437 2.929 1.00 97.31 204 LYS A N 1
ATOM 1598 C CA . LYS A 1 204 ? 14.515 8.122 3.503 1.00 97.31 204 LYS A CA 1
ATOM 1599 C C . LYS A 1 204 ? 13.873 7.242 2.447 1.00 97.31 204 LYS A C 1
ATOM 1601 O O . LYS A 1 204 ? 12.823 7.584 1.904 1.00 97.31 204 LYS A O 1
ATOM 1606 N N . THR A 1 205 ? 14.471 6.073 2.251 1.00 98.38 205 THR A N 1
ATOM 1607 C CA . THR A 1 205 ? 13.931 5.019 1.395 1.00 98.38 205 THR A CA 1
ATOM 1608 C C . THR A 1 205 ? 13.676 3.762 2.213 1.00 98.38 205 THR A C 1
ATOM 1610 O O . THR A 1 205 ? 14.493 3.383 3.053 1.00 98.38 205 THR A O 1
ATOM 1613 N N . VAL A 1 206 ? 12.529 3.131 1.982 1.00 98.44 206 VAL A N 1
ATOM 1614 C CA . VAL A 1 206 ? 12.163 1.830 2.545 1.00 98.44 206 VAL A CA 1
ATOM 1615 C C . VAL A 1 206 ? 11.852 0.895 1.387 1.00 98.44 206 VAL A C 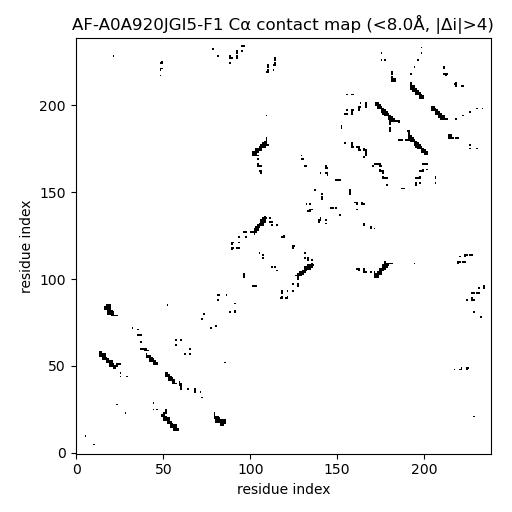1
ATOM 1617 O O . VAL A 1 206 ? 10.997 1.209 0.560 1.00 98.44 206 VAL A O 1
ATOM 1620 N N . ILE A 1 207 ? 12.534 -0.247 1.351 1.00 98.56 207 ILE A N 1
ATOM 1621 C CA . ILE A 1 207 ? 12.282 -1.328 0.399 1.00 98.56 207 ILE A CA 1
ATOM 1622 C C . ILE A 1 207 ? 11.837 -2.551 1.192 1.00 98.56 207 ILE A C 1
ATOM 1624 O O . ILE A 1 207 ? 12.393 -2.845 2.252 1.00 98.56 207 ILE A O 1
ATOM 1628 N N . SER A 1 208 ? 10.805 -3.230 0.711 1.00 97.94 208 SER A N 1
ATOM 1629 C CA . SER A 1 208 ? 10.239 -4.407 1.356 1.00 97.94 208 SER A CA 1
ATOM 1630 C C . SER A 1 208 ? 9.815 -5.442 0.314 1.00 97.94 208 SER A C 1
ATOM 1632 O O . SER A 1 208 ? 9.291 -5.101 -0.752 1.00 97.94 208 SER A O 1
ATOM 1634 N N . ASP A 1 209 ? 10.016 -6.719 0.627 1.00 97.06 209 ASP A N 1
ATOM 1635 C CA . ASP A 1 209 ? 9.504 -7.836 -0.155 1.00 97.06 209 ASP A CA 1
ATOM 1636 C C . ASP A 1 209 ? 8.399 -8.578 0.604 1.00 97.06 209 ASP A C 1
ATOM 1638 O O . ASP A 1 209 ? 8.400 -8.673 1.833 1.00 97.06 209 ASP A O 1
ATOM 1642 N N . HIS A 1 210 ? 7.410 -9.090 -0.133 1.00 96.00 210 HIS A N 1
ATOM 1643 C CA . HIS A 1 210 ? 6.292 -9.827 0.459 1.00 96.00 210 HIS A CA 1
ATOM 1644 C C . HIS A 1 210 ? 5.856 -10.999 -0.399 1.00 96.00 210 HIS A C 1
ATOM 1646 O O . HIS A 1 210 ? 5.964 -10.984 -1.626 1.00 96.00 210 HIS A O 1
ATOM 1652 N N . LYS A 1 211 ? 5.240 -11.987 0.257 1.00 95.31 211 LYS A N 1
ATOM 1653 C CA . LYS A 1 211 ? 4.608 -13.132 -0.396 1.00 95.31 211 LYS A CA 1
ATOM 1654 C C . LYS A 1 211 ? 3.085 -13.038 -0.351 1.00 95.31 211 LYS A C 1
ATOM 1656 O O . LYS A 1 211 ? 2.469 -13.163 0.705 1.00 95.31 211 LYS A O 1
ATOM 1661 N N . MET A 1 212 ? 2.470 -12.872 -1.516 1.00 93.31 212 MET A N 1
ATOM 1662 C CA . MET A 1 212 ? 1.022 -12.896 -1.698 1.00 93.31 212 MET A CA 1
ATOM 1663 C C . MET A 1 212 ? 0.543 -14.297 -2.079 1.00 93.31 212 MET A C 1
ATOM 1665 O O . MET A 1 212 ? 1.113 -14.954 -2.947 1.00 93.31 212 MET A O 1
ATOM 1669 N N . ASN A 1 213 ? -0.542 -14.732 -1.441 1.00 90.81 213 ASN A N 1
ATOM 1670 C CA . ASN A 1 213 ? -1.202 -16.005 -1.725 1.00 90.81 213 ASN A CA 1
ATOM 1671 C C . ASN A 1 213 ? -2.498 -15.776 -2.508 1.00 90.81 213 ASN A C 1
ATOM 1673 O O . ASN A 1 213 ? -3.228 -14.824 -2.222 1.00 90.81 213 ASN A O 1
ATOM 1677 N N . GLY A 1 214 ? -2.804 -16.688 -3.429 1.00 92.06 214 GLY A N 1
ATOM 1678 C CA . GLY A 1 214 ? -4.048 -16.696 -4.196 1.00 92.06 214 GLY A CA 1
ATOM 1679 C C . GLY A 1 214 ? -3.825 -16.897 -5.691 1.00 92.06 214 GLY A C 1
ATOM 1680 O O . GLY A 1 214 ? -2.707 -17.125 -6.154 1.00 92.06 214 GLY A O 1
ATOM 1681 N N . ASN A 1 215 ? -4.910 -16.815 -6.452 1.00 94.31 215 ASN A N 1
ATOM 1682 C CA . ASN A 1 215 ? -4.852 -16.731 -7.907 1.00 94.31 215 ASN A CA 1
ATOM 1683 C C . ASN A 1 215 ? -4.357 -15.343 -8.362 1.00 94.31 215 ASN A C 1
ATOM 1685 O O . ASN A 1 215 ? -4.228 -14.418 -7.562 1.00 94.31 215 ASN A O 1
ATOM 1689 N N . ARG A 1 216 ? -4.114 -15.176 -9.670 1.00 95.38 216 ARG A N 1
ATOM 1690 C CA . ARG A 1 216 ? -3.609 -13.916 -10.240 1.00 95.38 216 ARG A CA 1
ATOM 1691 C C . ARG A 1 216 ? -4.418 -12.693 -9.795 1.00 95.38 216 ARG A C 1
ATOM 1693 O O . ARG A 1 216 ? -3.823 -11.707 -9.382 1.00 95.38 216 ARG A O 1
ATOM 1700 N N . ALA A 1 217 ? -5.749 -12.746 -9.853 1.00 94.56 217 ALA A N 1
ATOM 1701 C CA . ALA A 1 217 ? -6.595 -11.610 -9.483 1.00 94.56 217 ALA A CA 1
ATOM 1702 C C . ALA A 1 217 ? -6.475 -11.264 -7.990 1.00 94.56 217 ALA A C 1
ATOM 1704 O O . ALA A 1 217 ? -6.357 -10.094 -7.632 1.00 94.56 217 ALA A O 1
ATOM 1705 N N . GLU A 1 218 ? -6.431 -12.280 -7.127 1.00 93.31 218 GLU A N 1
ATOM 1706 C CA . GLU A 1 218 ? -6.240 -12.096 -5.686 1.00 93.31 218 GLU A CA 1
ATOM 1707 C C . GLU A 1 218 ? -4.854 -11.532 -5.358 1.00 93.31 218 GLU A C 1
ATOM 1709 O O . GLU A 1 218 ? -4.746 -10.664 -4.495 1.00 93.31 218 GLU A O 1
ATOM 1714 N N . ILE A 1 219 ? -3.803 -11.986 -6.051 1.00 95.31 219 ILE A N 1
ATOM 1715 C CA . ILE A 1 219 ? -2.441 -11.463 -5.881 1.00 95.31 219 ILE A CA 1
ATOM 1716 C C . ILE A 1 219 ? -2.392 -9.981 -6.253 1.00 95.31 219 ILE A C 1
ATOM 1718 O O . ILE A 1 219 ? -1.879 -9.189 -5.468 1.00 95.31 219 ILE A O 1
ATOM 1722 N N . LEU A 1 220 ? -2.951 -9.597 -7.407 1.00 95.62 220 LEU A N 1
ATOM 1723 C CA . LEU A 1 220 ? -2.990 -8.200 -7.857 1.00 95.62 220 LEU A CA 1
ATOM 1724 C C . LEU A 1 220 ? -3.663 -7.288 -6.826 1.00 95.62 220 LEU A C 1
ATOM 1726 O O . LEU A 1 220 ? -3.142 -6.227 -6.483 1.00 95.62 220 LEU A O 1
ATOM 1730 N N . GLU A 1 221 ? -4.808 -7.721 -6.308 1.00 93.31 221 GLU A N 1
ATOM 1731 C CA . GLU A 1 221 ? -5.577 -6.947 -5.343 1.00 93.31 221 GLU A CA 1
ATOM 1732 C C . GLU A 1 221 ? -4.882 -6.847 -3.979 1.00 93.31 221 GLU A C 1
ATOM 1734 O O . GLU A 1 221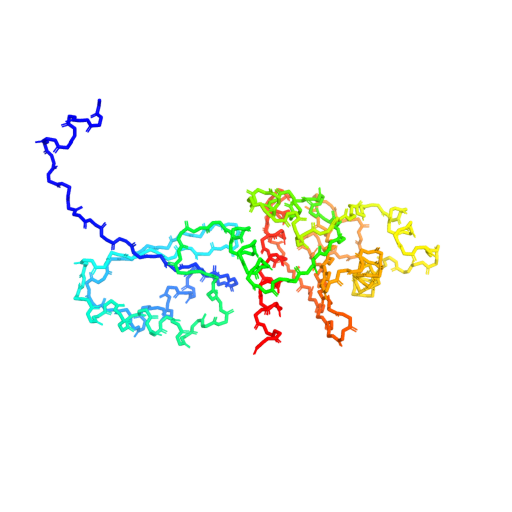 ? -4.779 -5.759 -3.409 1.00 93.31 221 GLU A O 1
ATOM 1739 N N . ARG A 1 222 ? -4.341 -7.960 -3.469 1.00 93.06 222 ARG A N 1
ATOM 1740 C CA . ARG A 1 222 ? -3.578 -7.971 -2.212 1.00 93.06 222 ARG A CA 1
ATOM 1741 C C . ARG A 1 222 ? -2.308 -7.128 -2.319 1.00 93.06 222 ARG A C 1
ATOM 1743 O O . ARG A 1 222 ? -2.005 -6.396 -1.382 1.00 93.06 222 ARG A O 1
ATOM 1750 N N . ALA A 1 223 ? -1.614 -7.179 -3.456 1.00 95.56 223 ALA A N 1
ATOM 1751 C CA . ALA A 1 223 ? -0.436 -6.363 -3.733 1.00 95.56 223 ALA A CA 1
ATOM 1752 C C . ALA A 1 223 ? -0.768 -4.862 -3.715 1.00 95.56 223 ALA A C 1
ATOM 1754 O O . ALA A 1 223 ? -0.095 -4.089 -3.034 1.00 95.56 223 ALA A O 1
ATOM 1755 N N . GLY A 1 224 ? -1.855 -4.455 -4.382 1.00 95.62 224 GLY A N 1
ATOM 1756 C CA . GLY A 1 224 ? -2.324 -3.068 -4.367 1.00 95.62 224 GLY A CA 1
ATOM 1757 C C . GLY A 1 224 ? -2.718 -2.578 -2.970 1.00 95.62 224 GLY A C 1
ATOM 1758 O O . GLY A 1 224 ? -2.386 -1.453 -2.594 1.00 95.62 224 GLY A O 1
ATOM 1759 N N . ASN A 1 225 ? -3.387 -3.411 -2.168 1.00 93.31 225 ASN A N 1
ATOM 1760 C CA . ASN A 1 225 ? -3.731 -3.061 -0.784 1.00 93.31 225 ASN A CA 1
ATOM 1761 C C . ASN A 1 225 ? -2.487 -2.979 0.112 1.00 93.31 225 ASN A C 1
ATOM 1763 O O . ASN A 1 225 ? -2.383 -2.065 0.929 1.00 93.31 225 ASN A O 1
ATOM 1767 N N . LYS A 1 226 ? -1.527 -3.894 -0.070 1.00 94.12 226 LYS A N 1
ATOM 1768 C CA . LYS A 1 226 ? -0.262 -3.914 0.670 1.00 94.12 226 LYS A CA 1
ATOM 1769 C C . LYS A 1 226 ? 0.576 -2.666 0.407 1.00 94.12 226 LYS A C 1
ATOM 1771 O O . LYS A 1 226 ? 1.021 -2.044 1.364 1.00 94.12 226 LYS A O 1
ATOM 1776 N N . ALA A 1 227 ? 0.723 -2.254 -0.849 1.00 96.69 227 ALA A N 1
ATOM 1777 C CA . ALA A 1 227 ? 1.416 -1.012 -1.190 1.00 96.69 227 ALA A CA 1
ATOM 1778 C C . ALA A 1 227 ? 0.744 0.229 -0.590 1.00 96.69 227 ALA A C 1
ATOM 1780 O O . ALA A 1 227 ? 1.425 1.073 -0.014 1.00 96.69 227 ALA A O 1
ATOM 1781 N N . GLN A 1 228 ? -0.588 0.330 -0.664 1.00 95.75 228 GLN A N 1
ATOM 1782 C CA . GLN A 1 228 ? -1.311 1.449 -0.049 1.00 95.75 228 GLN A CA 1
ATOM 1783 C C . GLN A 1 228 ? -1.113 1.491 1.469 1.00 95.75 228 GLN A C 1
ATOM 1785 O O . GLN A 1 228 ? -0.929 2.566 2.034 1.00 95.75 228 GLN A O 1
ATOM 1790 N N . TRP A 1 229 ? -1.114 0.331 2.125 1.00 93.06 229 TRP A N 1
ATOM 1791 C CA . TRP A 1 229 ? -0.828 0.233 3.551 1.00 93.06 229 TRP A CA 1
ATOM 1792 C C . TRP A 1 229 ? 0.585 0.697 3.903 1.00 93.06 229 TRP A C 1
ATOM 1794 O O . TRP A 1 229 ? 0.753 1.513 4.808 1.00 93.06 229 TRP A O 1
ATOM 1804 N N . GLU A 1 230 ? 1.603 0.212 3.193 1.00 95.25 230 GLU A N 1
ATOM 1805 C CA . GLU A 1 230 ? 2.981 0.616 3.480 1.00 95.25 230 GLU A CA 1
ATOM 1806 C C . GLU A 1 230 ? 3.205 2.101 3.22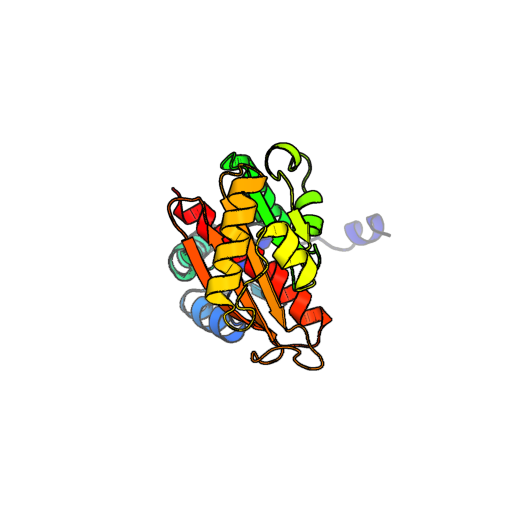6 1.00 95.25 230 GLU A C 1
ATOM 1808 O O . GLU A 1 230 ? 3.906 2.746 4.003 1.00 95.25 230 GLU A O 1
ATOM 1813 N N . LEU A 1 231 ? 2.530 2.674 2.228 1.00 97.19 231 LEU A N 1
ATOM 1814 C CA . LEU A 1 231 ? 2.535 4.115 2.008 1.00 97.19 231 LEU A CA 1
ATOM 1815 C C . LEU A 1 231 ? 1.881 4.882 3.160 1.00 97.19 231 LEU A C 1
ATOM 1817 O O . LEU A 1 231 ? 2.417 5.900 3.591 1.00 97.19 231 LEU A O 1
ATOM 1821 N N . ILE A 1 232 ? 0.765 4.387 3.703 1.00 94.62 232 ILE A N 1
ATOM 1822 C CA . ILE A 1 232 ? 0.143 4.969 4.900 1.00 94.62 232 ILE A CA 1
ATOM 1823 C C . ILE A 1 232 ? 1.120 4.938 6.079 1.00 94.62 232 ILE A C 1
ATOM 1825 O O . ILE A 1 232 ? 1.318 5.974 6.715 1.00 94.62 232 ILE A O 1
ATOM 1829 N N . LYS A 1 233 ? 1.754 3.789 6.358 1.00 92.44 233 LYS A N 1
ATOM 1830 C CA . LYS A 1 233 ? 2.745 3.679 7.444 1.00 92.44 233 LYS A CA 1
ATOM 1831 C C . LYS A 1 233 ? 3.926 4.617 7.216 1.00 92.44 233 LYS A C 1
ATOM 1833 O O . LYS A 1 233 ? 4.360 5.287 8.147 1.00 92.44 233 LYS A O 1
ATOM 1838 N N . PHE A 1 234 ? 4.432 4.681 5.987 1.00 95.88 234 PHE A N 1
ATOM 1839 C CA . PHE A 1 234 ? 5.540 5.557 5.633 1.00 95.88 234 PHE A CA 1
ATOM 1840 C C . PHE A 1 234 ? 5.190 7.023 5.902 1.00 95.88 234 PHE A C 1
ATOM 1842 O O . PHE A 1 234 ? 5.940 7.682 6.612 1.00 95.88 234 PHE A O 1
ATOM 1849 N N . ILE A 1 235 ? 4.036 7.505 5.420 1.00 95.50 235 ILE A N 1
ATOM 1850 C CA . ILE A 1 235 ? 3.595 8.897 5.614 1.00 95.50 235 ILE A CA 1
ATOM 1851 C C . ILE A 1 235 ? 3.354 9.209 7.095 1.00 95.50 235 ILE A C 1
ATOM 1853 O O . ILE A 1 235 ? 3.765 10.270 7.557 1.00 95.50 235 ILE A O 1
ATOM 1857 N N . LYS A 1 236 ? 2.722 8.299 7.850 1.00 90.88 236 LYS A N 1
ATOM 1858 C CA . LYS A 1 236 ? 2.513 8.482 9.296 1.00 90.88 236 LYS A CA 1
ATOM 1859 C C . LYS A 1 236 ? 3.836 8.625 10.055 1.00 90.88 236 LYS A C 1
ATOM 1861 O O . LYS A 1 236 ? 3.907 9.444 10.952 1.00 90.88 236 LYS A O 1
ATOM 1866 N N . ASN A 1 237 ? 4.874 7.894 9.646 1.00 90.31 237 ASN A N 1
ATOM 1867 C CA . ASN A 1 237 ? 6.206 7.931 10.259 1.00 90.31 237 ASN A CA 1
ATOM 1868 C C . ASN A 1 237 ? 7.095 9.101 9.788 1.00 90.31 237 ASN A C 1
ATOM 1870 O O . ASN A 1 237 ? 8.283 9.126 10.121 1.00 90.31 237 ASN A O 1
ATOM 1874 N N . LEU A 1 238 ? 6.580 10.023 8.964 1.00 88.19 238 LEU A N 1
ATOM 1875 C CA . LEU A 1 238 ? 7.284 11.267 8.622 1.00 88.19 238 LEU A CA 1
ATOM 1876 C C . LEU A 1 238 ? 7.105 12.360 9.689 1.00 88.19 238 LEU A C 1
ATOM 1878 O O . LEU A 1 238 ? 7.841 13.347 9.655 1.00 88.19 238 LEU A O 1
ATOM 1882 N N . TYR A 1 239 ? 6.142 12.191 10.599 1.00 72.81 239 TYR A N 1
ATOM 1883 C CA . TYR A 1 239 ? 5.768 13.135 11.654 1.00 72.81 239 TYR A CA 1
ATOM 1884 C C . TYR A 1 239 ? 5.810 12.450 13.020 1.00 72.81 239 TYR A C 1
ATOM 1886 O O . TYR A 1 239 ? 6.033 13.179 14.011 1.00 72.81 239 TYR A O 1
#

Solvent-accessible surface area (backbone atoms only — not comparable to full-atom values): 13212 Å² total; per-residue (Å²): 113,75,76,61,53,66,76,78,41,86,73,75,84,78,46,72,46,36,40,27,34,40,91,64,52,69,72,59,51,50,59,59,46,64,76,66,57,63,83,70,56,48,72,48,78,47,77,54,71,70,33,36,37,38,36,32,38,46,75,47,41,52,68,69,58,46,52,52,44,52,50,51,48,49,75,74,37,57,93,33,56,72,39,69,52,95,66,56,68,44,51,52,43,42,50,52,39,61,75,69,65,43,30,32,25,31,29,26,24,55,43,68,42,49,53,61,60,46,35,67,72,35,86,74,40,75,83,27,51,76,50,69,48,69,36,69,45,73,68,47,41,27,64,66,61,74,46,90,88,70,65,84,83,46,55,67,64,43,29,45,50,45,17,54,35,34,23,64,73,66,68,30,50,31,15,38,15,37,45,50,31,49,45,100,64,54,93,62,94,57,56,58,20,33,31,35,40,17,40,32,53,88,85,55,74,49,76,50,75,49,81,43,75,73,56,45,71,49,22,36,50,30,50,37,47,49,52,51,48,52,50,45,53,53,59,61,70,75,112

Nearest PDB structures (foldseek):
  6mr3-assembly2_C-2  TM=8.700E-01  e=3.506E-18  Streptococcus mutans UA159
  4cta-assembly1_A  TM=8.895E-01  e=1.002E-17  Thermus thermophilus HB8
  4uux-assembly1_B  TM=8.731E-01  e=7.483E-18  Thermus thermophilus HB8
  4cta-assembly1_B  TM=8.624E-01  e=1.230E-16  Thermus thermophilus HB8
  4uoc-assembly1_B  TM=8.567E-01  e=3.515E-16  Thermus thermophilus HB8

Se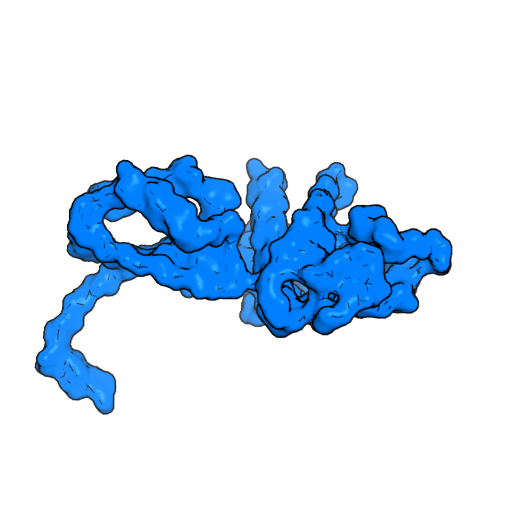condary structure (DSSP, 8-state):
-HHHHHHHS------EEEEEEES--HHHHHHHHTTTPPTT--EEEEEETTEEEEEEEGGGS-HHHHHHHHHHHHHHHGGGEEESSS--HHHHHHHHHHHHT--EEEEESTTTTHHHHHHTTSTTGGGTEEEEEE--SHHHHHHHHT-S---SS-HHHHHHHHHHHHHHHHT-SEEEEEEE--SSS-SSSSPTTEEEEEEE-SS-EEEEEEE--SSHHHHHHHHHHHHHHHHHHHHHTT-

Sequence (239 aa):
MIPFLSKNYEKENTDYQFVMFFNQAESSLAAEIDKFKPEGLDIAYLASKGIIKLRFDKNSVSNDQSDMFLQKIGETFEDDILSYENIAVEKVLGNLISESKLQISFAESITGGLISSSLVKNPGISKYFIGSDIVYTNESKKILLNDENINFDDWEELSYNLTESSLNKYKSNVALTILGEAGPISSSQYPVGTIFICISNGEKTVISDHKMNGNRAEILERAGNKAQWELIKFIKNLY